Protein AF-A0A3D1IPC4-F1 (afdb_monomer_lite)

Secondary structure (DSSP, 8-state):
--TTSGGGHHHHTSPSSHHHHHHHHHH--S-----------S---SSSS-HHHHHHHTT--GGG-SHHHHHHHHHHHHHHHHTSPPPTTTTHHHHHHHHHHHHTT--HHHHHHHHHHHHHTSHHHHS----SSS--HHHHHHHHHHHHHSSPPPHHHHHHHHTT-TTTTHHHHHHHHHHSGGGHHHHHHHHHHHTTGGGTTSSPPPTT-HHHHHTTHHHHHHHHHHHHHHHHHHTT--GGG--

Structure (mmCIF, N/CA/C/O backbone):
data_AF-A0A3D1IPC4-F1
#
_entry.id   AF-A0A3D1IPC4-F1
#
loop_
_atom_site.group_PDB
_atom_site.id
_atom_site.type_symbol
_atom_site.label_atom_id
_atom_site.label_alt_id
_atom_site.label_comp_id
_atom_site.label_asym_id
_atom_site.label_entity_id
_atom_site.label_seq_id
_atom_site.pdbx_PDB_ins_code
_atom_site.Cartn_x
_atom_site.Cartn_y
_atom_site.Cartn_z
_atom_site.occupancy
_atom_site.B_iso_or_equiv
_atom_site.auth_seq_id
_atom_site.auth_comp_id
_atom_site.auth_asym_id
_atom_site.auth_atom_id
_atom_site.pdbx_PDB_model_num
ATOM 1 N N . GLN A 1 1 ? -9.331 58.148 14.314 1.00 57.94 1 GLN A N 1
ATOM 2 C CA . GLN A 1 1 ? -8.414 58.458 13.197 1.00 57.94 1 GLN A CA 1
ATOM 3 C C . GLN A 1 1 ? -8.879 57.944 11.826 1.00 57.94 1 GLN A C 1
ATOM 5 O O . GLN A 1 1 ? -9.032 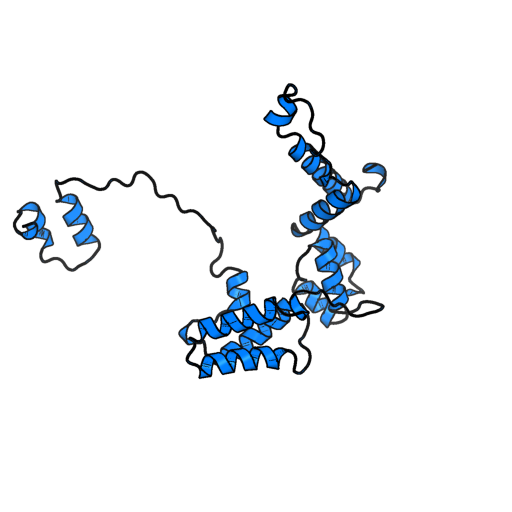58.771 10.940 1.00 57.94 1 GLN A O 1
ATOM 10 N N . ALA A 1 2 ? -9.160 56.649 11.585 1.00 58.38 2 ALA A N 1
ATOM 11 C CA . ALA A 1 2 ? -9.691 56.219 10.268 1.00 58.38 2 ALA A CA 1
ATOM 12 C C . ALA A 1 2 ? -11.190 56.544 10.063 1.00 58.38 2 ALA A C 1
ATOM 14 O O . ALA A 1 2 ? -11.587 56.966 8.983 1.00 58.38 2 ALA A O 1
ATOM 15 N N . ALA A 1 3 ? -12.009 56.420 11.115 1.00 61.31 3 ALA A N 1
ATOM 16 C CA . ALA A 1 3 ? -13.454 56.690 11.086 1.00 61.31 3 ALA A CA 1
ATOM 17 C C . ALA A 1 3 ? -13.830 58.182 10.934 1.00 61.31 3 ALA A C 1
ATOM 19 O O . ALA A 1 3 ? -14.983 58.509 10.680 1.00 61.31 3 ALA A O 1
ATOM 20 N N . GLU A 1 4 ? -12.870 59.096 11.079 1.00 68.00 4 GLU A N 1
ATOM 21 C CA . GLU A 1 4 ? -13.098 60.545 10.961 1.00 68.00 4 GLU A CA 1
ATOM 22 C C . GLU A 1 4 ? -12.947 61.039 9.518 1.00 68.00 4 GLU A C 1
ATOM 24 O O . GLU A 1 4 ? -13.396 62.138 9.187 1.00 68.00 4 GLU A O 1
ATOM 29 N N . LYS A 1 5 ? -12.352 60.229 8.629 1.00 74.50 5 LYS A N 1
ATOM 30 C CA . LYS A 1 5 ? -12.162 60.617 7.232 1.00 74.50 5 LYS A CA 1
ATOM 31 C C . LYS A 1 5 ? -13.466 60.456 6.442 1.00 74.50 5 LYS A C 1
ATOM 33 O O . LYS A 1 5 ? -14.125 59.416 6.547 1.00 74.50 5 LYS A O 1
ATOM 38 N N . PRO A 1 6 ? -13.838 61.452 5.618 1.00 76.44 6 PRO A N 1
ATOM 39 C CA . PRO A 1 6 ? -15.113 61.472 4.904 1.00 76.44 6 PRO A CA 1
ATOM 40 C C . PRO A 1 6 ? -15.304 60.265 3.977 1.00 76.44 6 PRO A C 1
ATOM 42 O O . PRO A 1 6 ? -16.422 59.772 3.857 1.00 76.44 6 PRO A O 1
ATOM 45 N N . GLU A 1 7 ? -14.223 59.731 3.407 1.00 77.62 7 GLU A N 1
ATOM 46 C CA . GLU A 1 7 ? -14.247 58.546 2.542 1.00 77.62 7 GLU A CA 1
ATOM 47 C C . GLU A 1 7 ? -14.719 57.247 3.225 1.00 77.62 7 GLU A C 1
ATOM 49 O O . GLU A 1 7 ? -15.237 56.365 2.543 1.00 77.62 7 GLU A O 1
ATOM 54 N N . PHE A 1 8 ? -14.607 57.122 4.554 1.00 78.31 8 PHE A N 1
ATOM 55 C CA . PHE A 1 8 ? -15.045 55.916 5.271 1.00 78.31 8 PHE A CA 1
ATOM 56 C C . PHE A 1 8 ? -16.433 56.038 5.900 1.00 78.31 8 PHE A C 1
ATOM 58 O O . PHE A 1 8 ? -17.004 55.012 6.273 1.00 78.31 8 PHE A O 1
ATOM 65 N N . LYS A 1 9 ? -17.008 57.250 5.973 1.00 79.31 9 LYS A N 1
ATOM 66 C CA . LYS A 1 9 ? -18.324 57.520 6.589 1.00 79.31 9 LYS A CA 1
ATOM 67 C C . LYS A 1 9 ? -19.456 56.603 6.100 1.00 79.31 9 LYS A C 1
ATOM 69 O O . LYS A 1 9 ? -20.206 56.133 6.956 1.00 79.31 9 LYS A O 1
ATOM 74 N N . PRO A 1 10 ? -19.564 56.264 4.797 1.00 81.50 10 PRO A N 1
ATOM 75 C CA . PRO A 1 10 ? -20.604 55.351 4.313 1.00 81.50 10 PRO A CA 1
ATOM 76 C C . PRO A 1 10 ? -20.511 53.932 4.895 1.00 81.50 10 PRO A C 1
ATOM 78 O O . PRO A 1 10 ? -21.508 53.220 4.957 1.00 81.50 10 PRO A O 1
ATOM 81 N N . PHE A 1 11 ? -19.325 53.514 5.345 1.00 79.62 11 PHE A N 1
ATOM 82 C CA . PHE A 1 11 ? -19.048 52.132 5.746 1.00 79.62 11 PHE A CA 1
ATOM 83 C C . PHE A 1 11 ? -19.018 51.930 7.269 1.00 79.62 11 PHE A C 1
ATOM 85 O O . PHE A 1 11 ? -19.014 50.788 7.737 1.00 79.62 11 PHE A O 1
ATOM 92 N N . ILE A 1 12 ? -19.026 53.006 8.068 1.00 77.31 12 ILE A N 1
ATOM 93 C CA . ILE A 1 12 ? -18.919 52.940 9.540 1.00 77.31 12 ILE A CA 1
ATOM 94 C C . ILE A 1 12 ? -20.074 52.125 10.134 1.00 77.31 12 ILE A C 1
ATOM 96 O O . ILE A 1 12 ? -19.828 51.185 10.890 1.00 77.31 12 ILE A O 1
ATOM 100 N N . ASN A 1 13 ? -21.304 52.386 9.685 1.00 80.06 13 ASN A N 1
ATOM 101 C CA . ASN A 1 13 ? -22.522 51.770 10.224 1.00 80.06 13 ASN A CA 1
ATOM 102 C C . ASN A 1 13 ? -22.941 50.468 9.514 1.00 80.06 13 ASN A C 1
ATOM 104 O O . ASN A 1 13 ? -23.948 49.866 9.879 1.00 80.06 13 ASN A O 1
ATOM 108 N N . MET A 1 14 ? -22.186 50.005 8.509 1.00 82.56 14 MET A N 1
ATOM 109 C CA . MET A 1 14 ? -22.475 48.730 7.842 1.00 82.56 14 MET A CA 1
ATOM 110 C C . MET A 1 14 ? -22.161 47.535 8.755 1.00 82.56 14 MET A C 1
ATOM 112 O O . MET A 1 14 ? -21.213 47.569 9.552 1.00 82.56 14 MET A O 1
ATOM 116 N N . LYS A 1 15 ? -22.922 46.445 8.596 1.00 82.38 15 LYS A N 1
ATOM 117 C CA . LYS A 1 15 ? -22.641 45.174 9.275 1.00 82.38 15 LYS A CA 1
ATOM 118 C C . LYS A 1 15 ? -21.280 44.616 8.825 1.00 82.38 15 LYS A C 1
ATOM 120 O O . LYS A 1 15 ? -20.908 44.794 7.662 1.00 82.38 15 LYS A O 1
ATOM 125 N N . PRO A 1 16 ? -20.517 43.960 9.717 1.00 73.38 16 PRO A N 1
ATOM 126 C CA . PRO A 1 16 ? -19.293 43.263 9.333 1.00 73.38 16 PRO A CA 1
ATOM 127 C C . PRO A 1 16 ? -19.580 42.231 8.234 1.00 73.38 16 PRO A C 1
ATOM 129 O O . PRO A 1 16 ? -20.496 41.424 8.370 1.00 73.38 16 PRO A O 1
ATOM 132 N N . GLY A 1 17 ? -18.818 42.275 7.141 1.00 78.06 17 GLY A N 1
ATOM 133 C CA . GLY A 1 17 ? -19.017 41.408 5.980 1.00 78.06 17 GLY A CA 1
ATOM 134 C C . GLY A 1 17 ? -18.184 41.840 4.773 1.00 78.06 17 GLY A C 1
ATOM 135 O O . GLY A 1 17 ? -17.542 42.895 4.790 1.00 78.06 17 GLY A O 1
ATOM 136 N N . LEU A 1 18 ? -18.206 41.021 3.717 1.00 76.25 18 LEU A N 1
ATOM 137 C CA . LEU A 1 18 ? -17.416 41.222 2.493 1.00 76.25 18 LEU A CA 1
ATOM 138 C C . LEU A 1 18 ? -17.689 42.575 1.822 1.00 76.25 18 LEU A C 1
ATOM 140 O O . LEU A 1 18 ? -16.757 43.232 1.368 1.00 76.25 18 LEU A O 1
ATOM 144 N N . GLU A 1 19 ? -18.942 43.028 1.805 1.00 78.38 19 GLU A N 1
ATOM 145 C CA . GLU A 1 19 ? -19.328 44.305 1.191 1.00 78.38 19 GLU A CA 1
ATOM 146 C C . GLU A 1 19 ? -18.704 45.510 1.903 1.00 78.38 19 GLU A C 1
ATOM 148 O O . GLU A 1 19 ? -18.123 46.383 1.255 1.00 78.38 19 GLU A O 1
ATOM 153 N N . LYS A 1 20 ? -18.743 45.525 3.243 1.00 81.75 20 LYS A N 1
ATOM 154 C CA . LYS A 1 20 ? -18.079 46.555 4.054 1.00 81.75 20 LYS A CA 1
ATOM 155 C C . LYS A 1 20 ? -16.565 46.514 3.846 1.00 81.75 20 LYS A C 1
ATOM 157 O O . LYS A 1 20 ? -15.955 47.562 3.654 1.00 81.75 20 LYS A O 1
ATOM 162 N N . GLY A 1 21 ? -15.967 45.319 3.835 1.00 77.69 21 GLY A N 1
ATOM 163 C CA . GLY A 1 21 ? -14.532 45.137 3.589 1.00 77.69 21 GLY A CA 1
ATOM 164 C C . GLY A 1 21 ? -14.090 45.690 2.231 1.00 77.69 21 GLY A C 1
ATOM 165 O O . GLY A 1 21 ? -13.173 46.508 2.164 1.00 77.69 21 GLY A O 1
ATOM 166 N N . HIS A 1 22 ? -14.787 45.323 1.153 1.00 79.50 22 HIS A N 1
ATOM 167 C CA . HIS A 1 22 ? -14.499 45.825 -0.193 1.00 79.50 22 HIS A CA 1
ATOM 168 C C . HIS A 1 22 ? -14.725 47.335 -0.330 1.00 79.50 22 HIS A C 1
ATOM 170 O O . HIS A 1 22 ? -13.917 48.020 -0.960 1.00 79.50 22 HIS A O 1
ATOM 176 N N . GLY A 1 23 ? -15.797 47.869 0.260 1.00 79.25 23 GLY A N 1
ATOM 177 C CA . GLY A 1 23 ? -16.093 49.302 0.240 1.00 79.25 23 GLY A CA 1
ATOM 178 C C . GLY A 1 23 ? -15.008 50.136 0.924 1.00 79.25 23 GLY A C 1
ATOM 179 O O . GLY A 1 23 ? -14.496 51.096 0.344 1.00 79.25 23 GLY A O 1
ATOM 180 N N . VAL A 1 24 ? -14.573 49.700 2.109 1.00 80.81 24 VAL A N 1
ATOM 181 C CA . VAL A 1 24 ? -13.465 50.323 2.847 1.00 80.81 24 VAL A CA 1
ATOM 182 C C . VAL A 1 24 ? -12.157 50.237 2.051 1.00 80.81 24 VAL A C 1
ATOM 184 O O . VAL A 1 24 ? -11.451 51.236 1.935 1.00 80.81 24 VAL A O 1
ATOM 187 N N . LEU A 1 25 ? -11.845 49.098 1.425 1.00 79.06 25 LEU A N 1
ATOM 188 C CA . LEU A 1 25 ? -10.632 48.957 0.604 1.00 79.06 25 LEU A CA 1
ATOM 189 C C . LEU A 1 25 ? -10.629 49.878 -0.628 1.00 79.06 25 LEU A C 1
ATOM 191 O O . LEU A 1 25 ? -9.577 50.409 -0.989 1.00 79.06 25 LEU A O 1
ATOM 195 N N . LYS A 1 26 ? -11.791 50.119 -1.251 1.00 79.00 26 LYS A N 1
ATOM 196 C CA . LYS A 1 26 ? -11.920 51.083 -2.360 1.00 79.00 26 LYS A CA 1
ATOM 197 C C . LYS A 1 26 ? -11.684 52.522 -1.900 1.00 79.00 26 LYS A C 1
ATOM 199 O O . LYS A 1 26 ? -10.978 53.261 -2.587 1.00 79.00 26 LYS A O 1
ATOM 204 N N . ALA A 1 27 ? -12.240 52.897 -0.748 1.00 82.00 27 ALA A N 1
ATOM 205 C CA . ALA A 1 27 ? -12.095 54.227 -0.154 1.00 82.00 27 ALA A CA 1
ATOM 206 C C . ALA A 1 27 ? -10.678 54.509 0.380 1.00 82.00 27 ALA A C 1
ATOM 208 O O . ALA A 1 27 ? -10.270 55.666 0.479 1.00 82.00 27 ALA A O 1
ATOM 209 N N . TYR A 1 28 ? -9.906 53.467 0.699 1.00 81.69 28 TYR A N 1
ATOM 210 C CA . TYR A 1 28 ? -8.570 53.601 1.266 1.00 81.69 28 TYR A CA 1
ATOM 211 C C . TYR A 1 28 ? -7.534 54.097 0.248 1.00 81.69 28 TYR A C 1
ATOM 213 O O . TYR A 1 28 ? -7.181 53.397 -0.703 1.00 81.69 28 TYR A O 1
ATOM 221 N N . LYS A 1 29 ? -7.018 55.311 0.476 1.00 79.19 29 LYS A N 1
ATOM 222 C CA . LYS A 1 29 ? -6.009 55.986 -0.365 1.00 79.19 29 LYS A CA 1
ATOM 223 C C . LYS A 1 29 ? -4.553 55.802 0.102 1.00 79.19 29 LYS A C 1
ATOM 225 O O . LYS A 1 29 ? -3.660 56.423 -0.460 1.00 79.19 29 LYS A O 1
ATOM 230 N N . GLY A 1 30 ? -4.308 55.002 1.141 1.00 79.69 30 GLY A N 1
ATOM 231 C CA . GLY A 1 30 ? -2.958 54.709 1.636 1.00 79.69 30 GLY A CA 1
ATOM 232 C C . GLY A 1 30 ? -2.271 53.555 0.887 1.00 79.69 30 GLY A C 1
ATOM 233 O O . GLY A 1 30 ? -2.833 53.030 -0.078 1.00 79.69 30 GLY A O 1
ATOM 234 N N . PRO A 1 31 ? -1.078 53.122 1.335 1.00 79.50 31 PRO A N 1
ATOM 235 C CA . PRO A 1 31 ? -0.356 51.999 0.735 1.00 79.50 31 PRO A CA 1
ATOM 236 C C . PRO A 1 31 ? -1.196 50.713 0.755 1.00 79.50 31 PRO A C 1
ATOM 238 O O . PRO A 1 31 ? -1.725 50.319 1.792 1.00 79.50 31 PRO A O 1
ATOM 241 N N . ARG A 1 32 ? -1.330 50.055 -0.401 1.00 79.06 32 ARG A N 1
ATOM 242 C CA . ARG A 1 32 ? -2.135 48.835 -0.570 1.00 79.06 32 ARG A CA 1
ATOM 243 C C . ARG A 1 32 ? -1.227 47.620 -0.718 1.00 79.06 32 ARG A C 1
ATOM 245 O O . ARG A 1 32 ? -0.253 47.671 -1.465 1.00 79.06 32 ARG A O 1
ATOM 252 N N . LEU A 1 33 ? -1.586 46.515 -0.066 1.00 79.31 33 LEU A N 1
ATOM 253 C CA . LEU A 1 33 ? -0.965 45.222 -0.340 1.00 79.31 33 LEU A CA 1
ATOM 254 C C . LEU A 1 33 ? -1.404 44.763 -1.736 1.00 79.31 33 LEU A C 1
ATOM 256 O O . LEU A 1 33 ? -2.595 44.557 -1.976 1.00 79.31 33 LEU A O 1
ATOM 260 N N . ARG A 1 34 ? -0.450 44.615 -2.657 1.00 80.75 34 ARG A N 1
ATOM 261 C CA . ARG A 1 34 ? -0.681 43.990 -3.960 1.00 80.75 34 ARG A CA 1
ATOM 262 C C . ARG A 1 34 ? -0.099 42.587 -3.906 1.00 80.75 34 ARG A C 1
ATOM 264 O O . ARG A 1 34 ? 1.115 42.431 -3.883 1.00 80.75 34 ARG A O 1
ATOM 271 N N . VAL A 1 35 ? -0.965 41.582 -3.851 1.00 83.31 35 VAL A N 1
ATOM 272 C CA . VAL A 1 35 ? -0.530 40.189 -3.962 1.00 83.31 35 VAL A CA 1
ATOM 273 C C . VAL A 1 35 ? -0.254 39.921 -5.438 1.00 83.31 35 VAL A C 1
ATOM 275 O O . VAL A 1 35 ? -1.162 40.025 -6.259 1.00 83.31 35 VAL A O 1
ATOM 278 N N . TRP A 1 36 ? 1.014 39.686 -5.772 1.00 85.00 36 TRP A N 1
ATOM 279 C CA . TRP A 1 36 ? 1.453 39.395 -7.139 1.00 85.00 36 TRP A CA 1
ATOM 280 C C . TRP A 1 36 ? 1.207 37.929 -7.509 1.00 85.00 36 TRP A C 1
ATOM 282 O O . TRP A 1 36 ? 0.717 37.647 -8.596 1.00 85.00 36 TRP A O 1
ATOM 292 N N . GLU A 1 37 ? 1.469 37.014 -6.577 1.00 86.19 37 GLU A N 1
ATOM 293 C CA . GLU A 1 37 ? 1.305 35.576 -6.761 1.00 86.19 37 GLU A CA 1
ATOM 294 C C . GLU A 1 37 ? 0.877 34.917 -5.446 1.00 86.19 37 GLU A C 1
ATOM 296 O O . GLU A 1 37 ? 1.246 35.369 -4.358 1.00 86.19 37 GLU A O 1
ATOM 301 N N . ILE A 1 38 ? 0.089 33.848 -5.558 1.00 86.69 38 ILE A N 1
ATOM 302 C CA . ILE A 1 38 ? -0.190 32.918 -4.465 1.00 86.69 38 ILE A CA 1
ATOM 303 C C . ILE A 1 38 ? 0.203 31.530 -4.962 1.00 86.69 38 ILE A C 1
ATOM 305 O O . ILE A 1 38 ? -0.509 30.935 -5.767 1.00 86.69 38 ILE A O 1
ATOM 309 N N . GLY A 1 39 ? 1.332 31.028 -4.470 1.00 84.69 39 GLY A N 1
ATOM 310 C CA . GLY A 1 39 ? 1.720 29.633 -4.626 1.00 84.69 39 GLY A CA 1
ATOM 311 C C . GLY A 1 39 ? 1.097 28.800 -3.513 1.00 84.69 39 GLY A C 1
ATOM 312 O O . GLY A 1 39 ? 1.181 29.161 -2.338 1.00 84.69 39 GLY A O 1
ATOM 313 N N . VAL A 1 40 ? 0.461 27.691 -3.874 1.00 81.81 40 VAL A N 1
ATOM 314 C CA . VAL A 1 40 ? 0.051 26.667 -2.910 1.00 81.81 40 VAL A CA 1
ATOM 315 C C . VAL A 1 40 ? 0.941 25.465 -3.155 1.00 81.81 40 VAL A C 1
ATOM 317 O O . VAL A 1 40 ? 0.785 24.785 -4.163 1.00 81.81 40 VAL A O 1
ATOM 320 N N . GLU A 1 41 ? 1.879 25.219 -2.247 1.00 76.88 41 GLU A N 1
ATOM 321 C CA . GLU A 1 41 ? 2.681 24.000 -2.274 1.00 76.88 41 GLU A CA 1
ATOM 322 C C . GLU A 1 41 ? 1.929 22.849 -1.605 1.00 76.88 41 GLU A C 1
ATOM 324 O O . GLU A 1 41 ? 1.199 23.025 -0.626 1.00 76.88 41 GLU A O 1
ATOM 329 N N . GLY A 1 42 ? 2.075 21.669 -2.206 1.00 74.88 42 GLY A N 1
ATOM 330 C CA . GLY A 1 42 ? 1.302 20.478 -1.895 1.00 74.88 42 GLY A CA 1
ATOM 331 C C . GLY A 1 42 ? 1.556 19.853 -0.511 1.00 74.88 42 GLY A C 1
ATOM 332 O O . GLY A 1 42 ? 2.270 20.395 0.331 1.00 74.88 42 GLY A O 1
ATOM 333 N N . PRO A 1 43 ? 0.976 18.661 -0.267 1.00 73.62 43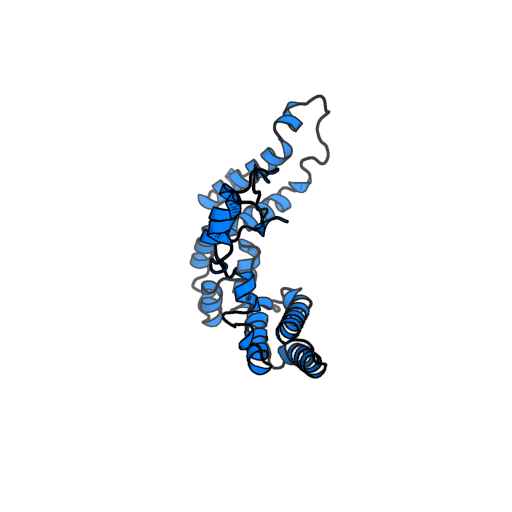 PRO A N 1
ATOM 334 C CA . PRO A 1 43 ? 0.420 17.756 -1.274 1.00 73.62 43 PRO A CA 1
ATOM 335 C C . PRO A 1 43 ? -0.948 18.203 -1.808 1.00 73.62 43 PRO A C 1
ATOM 337 O O . PRO A 1 43 ? -1.884 18.424 -1.042 1.00 73.62 43 PRO A O 1
ATOM 340 N N . HIS A 1 44 ? -1.078 18.274 -3.136 1.00 79.06 44 HIS A N 1
ATOM 341 C CA . HIS A 1 44 ? -2.377 18.398 -3.794 1.00 79.06 44 HIS A CA 1
ATOM 342 C C . HIS A 1 44 ? -3.074 17.041 -3.732 1.00 79.06 44 HIS A C 1
ATOM 344 O O . HIS A 1 44 ? -2.562 16.046 -4.242 1.00 79.06 44 HIS A O 1
ATOM 350 N N . VAL A 1 45 ? -4.217 16.987 -3.058 1.00 79.06 45 VAL A N 1
ATOM 351 C CA . VAL A 1 45 ? -5.016 15.767 -2.953 1.00 79.06 45 VAL A CA 1
ATOM 352 C C . VAL A 1 45 ? -6.219 15.933 -3.868 1.00 79.06 45 VAL A C 1
ATOM 354 O O . VAL A 1 45 ? -6.999 16.858 -3.665 1.00 79.06 45 VAL A O 1
ATOM 357 N N . GLU A 1 46 ? -6.365 15.050 -4.855 1.00 81.06 46 GLU A N 1
ATOM 358 C CA . GLU A 1 46 ? -7.503 15.091 -5.788 1.00 81.06 46 GLU A CA 1
ATOM 359 C C . GLU A 1 46 ? -8.838 14.857 -5.066 1.00 81.06 46 GLU A C 1
ATOM 361 O O . GLU A 1 46 ? -9.823 15.529 -5.349 1.00 81.06 46 GLU A O 1
ATOM 366 N N . ASP A 1 47 ? -8.835 13.973 -4.060 1.00 85.31 47 ASP A N 1
ATOM 367 C CA . ASP A 1 47 ? -10.019 13.593 -3.292 1.00 85.31 47 ASP A CA 1
ATOM 368 C C . ASP A 1 47 ? -9.840 13.805 -1.785 1.00 85.31 47 ASP A C 1
ATOM 370 O O . ASP A 1 47 ? -8.952 13.222 -1.148 1.00 85.31 47 ASP A O 1
ATOM 374 N N . TRP A 1 48 ? -10.769 14.543 -1.171 1.00 84.75 48 TRP A N 1
ATOM 375 C CA . TRP A 1 48 ? -10.889 14.619 0.284 1.00 84.75 48 TRP A CA 1
ATOM 376 C C . TRP A 1 48 ? -12.102 13.821 0.790 1.00 84.75 48 TRP A C 1
ATOM 378 O O . TRP A 1 48 ? -13.208 14.010 0.289 1.00 84.75 48 TRP A O 1
ATOM 388 N N . PRO A 1 49 ? -11.949 12.950 1.806 1.00 90.44 49 PRO A N 1
ATOM 389 C CA . PRO A 1 49 ? -10.705 12.615 2.499 1.00 90.44 49 PRO A CA 1
ATOM 390 C C . PRO A 1 49 ? -9.802 11.676 1.688 1.00 90.44 49 PRO A C 1
ATOM 392 O O . PRO A 1 49 ? -10.301 10.816 0.965 1.00 90.44 49 PRO A O 1
ATOM 395 N N . SER A 1 50 ? -8.483 11.782 1.875 1.00 90.06 50 SER A N 1
ATOM 396 C CA . SER A 1 50 ? -7.507 10.929 1.179 1.00 90.06 50 SER A CA 1
ATOM 397 C C . SER A 1 50 ? -7.638 9.444 1.550 1.00 90.06 50 SER A C 1
ATOM 399 O O . SER A 1 50 ? -8.200 9.084 2.591 1.00 90.06 50 SER A O 1
ATOM 401 N N . ALA A 1 51 ? -7.048 8.550 0.748 1.00 87.44 51 ALA A N 1
ATOM 402 C CA . ALA A 1 51 ? -7.044 7.110 1.030 1.00 87.44 51 ALA A CA 1
ATOM 403 C C . ALA A 1 51 ? -6.464 6.772 2.420 1.00 87.44 51 ALA A C 1
ATOM 405 O O . ALA A 1 51 ? -7.024 5.944 3.141 1.00 87.44 51 ALA A O 1
ATOM 406 N N . GLY A 1 52 ? -5.385 7.451 2.829 1.00 89.06 52 GLY A N 1
ATOM 407 C CA . GLY A 1 52 ? -4.794 7.302 4.163 1.00 89.06 52 GLY A CA 1
ATOM 408 C C . GLY A 1 52 ? -5.716 7.805 5.277 1.00 89.06 52 GLY A C 1
ATOM 409 O O . GLY A 1 52 ? -5.859 7.142 6.305 1.00 89.06 52 GLY A O 1
ATOM 410 N N . HIS A 1 53 ? -6.416 8.922 5.048 1.00 91.50 53 HIS A N 1
ATOM 411 C CA . HIS A 1 53 ? -7.413 9.431 5.990 1.00 91.50 53 HIS A CA 1
ATOM 412 C C . HIS A 1 53 ? -8.557 8.426 6.183 1.00 91.50 53 HIS A C 1
ATOM 414 O O . HIS A 1 53 ? -8.871 8.059 7.315 1.00 91.50 53 HIS A O 1
ATOM 420 N N . ARG A 1 54 ? -9.132 7.911 5.088 1.00 91.88 54 ARG A N 1
ATOM 421 C CA . ARG A 1 54 ? -10.194 6.890 5.138 1.00 91.88 54 ARG A CA 1
ATOM 422 C C . ARG A 1 54 ? -9.708 5.585 5.777 1.00 91.88 54 ARG A C 1
ATOM 424 O O . ARG A 1 54 ? -10.483 4.902 6.443 1.00 91.88 54 ARG A O 1
ATOM 431 N N . ALA A 1 55 ? -8.434 5.223 5.609 1.00 90.00 55 ALA A N 1
ATOM 432 C CA . ALA A 1 55 ? -7.860 4.051 6.265 1.00 90.00 55 ALA A CA 1
ATOM 433 C C . ALA A 1 55 ? -7.804 4.212 7.794 1.00 90.00 55 ALA A C 1
ATOM 435 O O . ALA A 1 55 ? -8.217 3.296 8.508 1.00 90.00 55 ALA A O 1
ATOM 436 N N . LEU A 1 56 ? -7.342 5.368 8.282 1.00 92.44 56 LEU A N 1
ATOM 437 C CA . LEU A 1 56 ? -7.189 5.651 9.713 1.00 92.44 56 LEU A CA 1
ATOM 438 C C . LEU A 1 56 ? -8.520 5.941 10.415 1.00 92.44 56 LEU A C 1
ATOM 440 O O . LEU A 1 56 ? -8.754 5.431 11.508 1.00 92.44 56 LEU A O 1
ATOM 444 N N . TYR A 1 57 ? -9.387 6.750 9.803 1.00 93.44 57 TYR A N 1
ATOM 445 C CA . TYR A 1 57 ? -10.574 7.310 10.460 1.00 93.44 57 TYR A CA 1
ATOM 446 C C . TYR A 1 57 ? -11.895 6.763 9.902 1.00 93.44 57 TYR A C 1
ATOM 448 O O . TYR A 1 57 ? -12.903 6.749 10.608 1.00 93.44 57 TYR A O 1
ATOM 456 N N . GLY A 1 58 ? -11.895 6.204 8.687 1.00 91.25 58 GLY A N 1
ATOM 457 C CA . GLY A 1 58 ? -13.131 5.852 7.984 1.00 91.25 58 GLY A CA 1
ATOM 458 C C . GLY A 1 58 ? -13.994 7.093 7.769 1.00 91.25 58 GLY A C 1
ATOM 459 O O . GLY A 1 58 ? -13.470 8.138 7.398 1.00 91.25 58 GLY A O 1
ATOM 460 N N . ASP A 1 59 ? -15.284 6.969 8.077 1.00 90.69 59 ASP A N 1
ATOM 461 C CA . ASP A 1 59 ? -16.271 8.052 7.963 1.00 90.69 59 ASP A CA 1
ATOM 462 C C . ASP A 1 59 ? -16.575 8.720 9.318 1.00 90.69 59 ASP A C 1
ATOM 464 O O . ASP A 1 59 ? -17.588 9.398 9.482 1.00 90.69 59 ASP A O 1
ATOM 468 N N . LEU A 1 60 ? -15.733 8.487 10.334 1.00 92.06 60 LEU A N 1
ATOM 469 C CA . LEU A 1 60 ? -15.941 9.049 11.666 1.00 92.06 60 LEU A CA 1
ATOM 470 C C . LEU A 1 60 ? -15.609 10.542 11.687 1.00 92.06 60 LEU A C 1
ATOM 472 O O . LEU A 1 60 ? -14.502 10.960 11.352 1.00 92.06 60 LEU A O 1
ATOM 476 N N . THR A 1 61 ? -16.545 11.339 12.192 1.00 89.94 61 THR A N 1
ATOM 477 C CA . THR A 1 61 ? -16.295 12.737 12.561 1.00 89.94 61 THR A CA 1
ATOM 478 C C . THR A 1 61 ? -15.665 12.832 13.953 1.00 89.94 61 THR A C 1
ATOM 480 O O . THR A 1 61 ? -15.788 11.923 14.776 1.00 89.94 61 THR A O 1
ATOM 483 N N . MET A 1 62 ? -15.036 13.970 14.263 1.00 87.56 62 MET A N 1
ATOM 484 C CA . MET A 1 62 ? -14.389 14.201 15.566 1.00 87.56 62 MET A CA 1
ATOM 485 C C . MET A 1 62 ? -15.342 14.021 16.755 1.00 87.56 62 MET A C 1
ATOM 487 O O . MET A 1 62 ? -14.938 13.503 17.792 1.00 87.56 62 MET A O 1
ATOM 491 N N . SER A 1 63 ? -16.612 14.398 16.589 1.00 90.75 63 SER A N 1
ATOM 492 C CA . SER A 1 63 ? -17.652 14.253 17.618 1.00 90.75 63 SER A CA 1
ATOM 493 C C . SER A 1 63 ? -18.036 12.794 17.899 1.00 90.75 63 SER A C 1
ATOM 495 O O . SER A 1 63 ? -18.489 12.464 18.991 1.00 90.75 63 SER A O 1
ATOM 497 N N . GLN A 1 64 ? -17.821 11.902 16.930 1.00 93.31 64 GLN A N 1
ATOM 498 C CA . GLN A 1 64 ? -18.154 10.481 17.028 1.00 93.31 64 GLN A CA 1
ATOM 499 C C . GLN A 1 64 ? -17.009 9.645 17.619 1.00 93.31 64 GLN A C 1
ATOM 501 O O . GLN A 1 64 ? -17.184 8.443 17.836 1.00 93.31 64 GLN A O 1
ATOM 506 N N . LEU A 1 65 ? -15.840 10.241 17.882 1.00 93.38 65 LEU A N 1
ATOM 507 C CA . LEU A 1 65 ? -14.696 9.549 18.471 1.00 93.38 65 LEU A CA 1
ATOM 508 C C . LEU A 1 65 ? -14.907 9.330 19.972 1.00 93.38 65 LEU A C 1
ATOM 510 O O . LEU A 1 65 ? -14.807 10.247 20.783 1.00 93.38 65 LEU A O 1
ATOM 514 N N . ASN A 1 66 ? -15.151 8.078 20.342 1.00 92.19 66 ASN A N 1
ATOM 515 C CA . ASN A 1 66 ? -15.240 7.608 21.718 1.00 92.19 66 ASN A CA 1
ATOM 516 C C . ASN A 1 66 ? -14.599 6.219 21.826 1.00 92.19 66 ASN A C 1
ATOM 518 O O . ASN A 1 66 ? -14.212 5.628 20.819 1.00 92.19 66 ASN A O 1
ATOM 522 N N . ALA A 1 67 ? -14.498 5.677 23.041 1.00 91.06 67 ALA A N 1
ATOM 523 C CA . ALA A 1 67 ? -13.828 4.397 23.271 1.00 91.06 67 ALA A CA 1
ATOM 524 C C . ALA A 1 67 ? -14.353 3.270 22.356 1.00 91.06 67 ALA A C 1
ATOM 526 O O . ALA A 1 67 ? -13.561 2.534 21.776 1.00 91.06 67 ALA A O 1
ATOM 527 N N . LYS A 1 68 ? -15.674 3.173 22.152 1.00 93.12 68 LYS A N 1
ATOM 528 C CA . LYS A 1 68 ? -16.287 2.119 21.329 1.00 93.12 68 LYS A CA 1
ATOM 529 C C . LYS A 1 68 ? -15.987 2.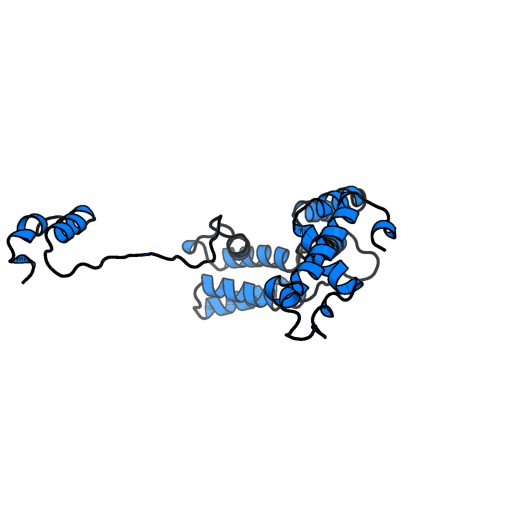289 19.838 1.00 93.12 68 LYS A C 1
ATOM 531 O O . LYS A 1 68 ? -15.623 1.318 19.173 1.00 93.12 68 LYS A O 1
ATOM 536 N N . THR A 1 69 ? -16.139 3.498 19.297 1.00 95.25 69 THR A N 1
ATOM 537 C CA . THR A 1 69 ? -15.875 3.749 17.869 1.00 95.25 69 THR A CA 1
ATOM 538 C C . THR A 1 69 ? -14.391 3.638 17.543 1.00 95.25 69 THR A C 1
ATOM 540 O O . THR A 1 69 ? -14.051 3.094 16.492 1.00 95.25 69 THR A O 1
ATOM 543 N N . ILE A 1 70 ? -13.519 4.058 18.464 1.00 95.31 70 ILE A N 1
ATOM 544 C CA . ILE A 1 70 ? -12.067 3.901 18.343 1.00 95.31 70 ILE A CA 1
ATOM 545 C C . ILE A 1 70 ? -11.690 2.421 18.297 1.00 95.31 70 ILE A C 1
ATOM 547 O O . ILE A 1 70 ? -10.967 2.025 17.390 1.00 95.31 70 ILE A O 1
ATOM 551 N N . THR A 1 71 ? -12.223 1.589 19.195 1.00 93.94 71 THR A N 1
ATOM 552 C CA . THR A 1 71 ? -11.960 0.142 19.194 1.00 93.94 71 THR A CA 1
ATOM 553 C C . THR A 1 71 ? -12.316 -0.506 17.854 1.00 93.94 71 THR A C 1
ATOM 555 O O . THR A 1 71 ? -11.474 -1.177 17.258 1.00 93.94 71 THR A O 1
ATOM 558 N N . ARG A 1 72 ? -13.518 -0.239 17.325 1.00 94.56 72 ARG A N 1
ATOM 559 C CA . ARG A 1 72 ? -13.945 -0.762 16.013 1.00 94.56 72 ARG A CA 1
ATOM 560 C C . ARG A 1 72 ? -13.071 -0.239 14.868 1.00 94.56 72 ARG A C 1
ATOM 562 O O . ARG A 1 72 ? -12.808 -0.943 13.896 1.00 94.56 72 ARG A O 1
ATOM 569 N N . ARG A 1 73 ? -12.627 1.019 14.954 1.00 95.94 73 ARG A N 1
ATOM 570 C CA . ARG A 1 73 ? -11.758 1.625 13.939 1.00 95.94 73 ARG A CA 1
ATOM 571 C C . ARG A 1 73 ? -10.355 1.023 13.962 1.00 95.94 73 ARG A C 1
ATOM 573 O O . ARG A 1 73 ? -9.804 0.787 12.887 1.00 95.94 73 ARG A O 1
ATOM 580 N N . LEU A 1 74 ? -9.808 0.750 15.147 1.00 96.38 74 LEU A N 1
ATOM 581 C CA . LEU A 1 74 ? -8.531 0.055 15.310 1.00 96.38 74 LEU A CA 1
ATOM 582 C C . LEU A 1 74 ? -8.596 -1.358 14.744 1.00 96.38 74 LEU A C 1
ATOM 584 O O . LEU A 1 74 ? -7.659 -1.758 14.071 1.00 96.38 74 LEU A O 1
ATOM 588 N N . GLU A 1 75 ? -9.702 -2.073 14.938 1.00 95.25 75 GLU A N 1
ATOM 589 C CA . GLU A 1 75 ? -9.911 -3.405 14.361 1.00 95.25 75 GLU A CA 1
ATOM 590 C C . GLU A 1 75 ? -9.873 -3.371 12.833 1.00 95.25 75 GLU A C 1
ATOM 592 O O . GLU A 1 75 ? -9.012 -3.991 12.209 1.00 95.25 75 GLU A O 1
ATOM 597 N N . ALA A 1 76 ? -10.709 -2.529 12.227 1.00 94.31 76 ALA A N 1
ATOM 598 C CA . ALA A 1 76 ? -10.749 -2.389 10.776 1.00 94.31 76 ALA A CA 1
ATOM 599 C C . ALA A 1 76 ? -9.453 -1.793 10.184 1.00 94.31 76 ALA A C 1
ATOM 601 O O . ALA A 1 76 ? -9.191 -1.936 8.988 1.00 94.31 76 ALA A O 1
ATOM 602 N N . PHE A 1 77 ? -8.664 -1.051 10.970 1.00 95.94 77 PHE A N 1
ATOM 603 C CA . PHE A 1 77 ? -7.336 -0.587 10.560 1.00 95.94 77 PHE A CA 1
ATOM 604 C C . PHE A 1 77 ? -6.294 -1.705 10.670 1.00 95.94 77 PHE A C 1
ATOM 606 O O . PHE A 1 77 ? -5.518 -1.890 9.736 1.00 95.94 77 PHE A O 1
ATOM 613 N N . ALA A 1 78 ? -6.308 -2.479 11.756 1.00 95.12 78 ALA A N 1
ATOM 614 C CA . ALA A 1 78 ? -5.387 -3.582 11.994 1.00 95.12 78 ALA A CA 1
ATOM 615 C C . ALA A 1 78 ? -5.545 -4.694 10.950 1.00 95.12 78 ALA A C 1
ATOM 617 O O . ALA A 1 78 ? -4.541 -5.156 10.424 1.00 95.12 78 ALA A O 1
ATOM 618 N N . GLU A 1 79 ? -6.769 -5.060 10.555 1.00 91.50 79 GLU A N 1
ATOM 619 C CA . GLU A 1 79 ? -6.987 -6.041 9.475 1.00 91.50 79 GLU A CA 1
ATOM 620 C C . GLU A 1 79 ? -6.350 -5.601 8.150 1.00 91.50 79 GLU A C 1
ATOM 622 O O . GLU A 1 79 ? -5.717 -6.393 7.446 1.00 91.50 79 GLU A O 1
ATOM 627 N N . LYS A 1 80 ? -6.469 -4.309 7.821 1.00 90.62 80 LYS A N 1
ATOM 628 C CA . LYS A 1 80 ? -5.831 -3.725 6.634 1.00 90.62 80 LYS A CA 1
ATOM 629 C C . LYS A 1 80 ? -4.314 -3.670 6.778 1.00 90.62 80 LYS A C 1
ATOM 631 O O . LYS A 1 80 ? -3.610 -3.980 5.821 1.00 90.62 80 LYS A O 1
ATOM 636 N N . ALA A 1 81 ? -3.818 -3.285 7.952 1.00 92.56 81 ALA A N 1
ATOM 637 C CA . ALA A 1 81 ? -2.393 -3.172 8.238 1.00 92.56 81 ALA A CA 1
ATOM 638 C C . ALA A 1 81 ? -1.706 -4.543 8.216 1.00 92.56 81 ALA A C 1
ATOM 640 O O . ALA A 1 81 ? -0.660 -4.693 7.596 1.00 92.56 81 ALA A O 1
ATOM 641 N N . PHE A 1 82 ? -2.307 -5.557 8.834 1.00 91.12 82 PHE A N 1
ATOM 642 C CA . PHE A 1 82 ? -1.770 -6.918 8.892 1.00 91.12 82 PHE A CA 1
ATOM 643 C C . PHE A 1 82 ? -2.074 -7.714 7.625 1.00 91.12 82 PHE A C 1
ATOM 645 O O . PHE A 1 82 ? -1.436 -8.736 7.381 1.00 91.12 82 PHE A O 1
ATOM 652 N N . ARG A 1 83 ? -2.978 -7.210 6.770 1.00 88.81 83 ARG A N 1
ATOM 653 C CA . ARG A 1 83 ? -3.360 -7.797 5.473 1.00 88.81 83 ARG A CA 1
ATOM 654 C C . ARG A 1 83 ? -3.973 -9.188 5.622 1.00 88.81 83 ARG A C 1
ATOM 656 O O . ARG A 1 83 ? -3.867 -10.017 4.720 1.00 88.81 83 ARG A O 1
ATOM 663 N N . ARG A 1 84 ? -4.596 -9.445 6.771 1.00 86.50 84 ARG A N 1
ATOM 664 C CA . ARG A 1 84 ? -5.292 -10.687 7.101 1.00 86.50 84 ARG A CA 1
ATOM 665 C C . ARG A 1 84 ? -6.325 -10.459 8.201 1.00 86.50 84 ARG A C 1
ATOM 667 O O . ARG A 1 84 ? -6.216 -9.469 8.925 1.00 86.50 84 ARG A O 1
ATOM 674 N N . PRO A 1 85 ? -7.283 -11.387 8.361 1.00 86.88 85 PRO A N 1
ATOM 675 C CA . PRO A 1 85 ? -8.104 -11.435 9.561 1.00 86.88 85 PRO A CA 1
ATOM 676 C C . PRO A 1 85 ? -7.233 -11.480 10.823 1.00 86.88 85 PRO A C 1
ATOM 678 O O . PRO A 1 85 ? -6.170 -12.119 10.839 1.00 86.88 85 PRO A O 1
ATOM 681 N N . LEU A 1 86 ? -7.683 -10.792 11.870 1.00 90.06 86 LEU A N 1
ATOM 682 C CA . LEU A 1 86 ? -6.990 -10.762 13.155 1.00 90.06 86 LEU A CA 1
ATOM 683 C C . LEU A 1 86 ? -7.117 -12.105 13.872 1.00 90.06 86 LEU A C 1
ATOM 685 O O . LEU A 1 86 ? -8.160 -12.760 13.827 1.00 90.06 86 LEU A O 1
ATOM 689 N N . HIS A 1 87 ? -6.059 -12.502 14.571 1.00 89.69 87 HIS A N 1
ATOM 690 C CA . HIS A 1 87 ? -6.138 -13.623 15.496 1.00 89.69 87 HIS A CA 1
ATOM 691 C C . HIS A 1 87 ? -6.864 -13.200 16.776 1.00 89.69 87 HIS A C 1
ATOM 693 O O . HIS A 1 87 ? -6.856 -12.033 17.177 1.00 89.69 87 HIS A O 1
ATOM 699 N N . LYS A 1 88 ? -7.490 -14.168 17.451 1.00 92.00 88 LYS A N 1
ATOM 700 C CA . LYS A 1 88 ? -8.170 -13.918 18.724 1.00 92.00 88 LYS A CA 1
ATOM 701 C C . LYS A 1 88 ? -7.177 -13.331 19.736 1.00 92.00 88 LYS A C 1
ATOM 703 O O . LYS A 1 88 ? -6.116 -13.902 19.955 1.00 92.00 88 LYS A O 1
ATOM 708 N N . GLY A 1 89 ? -7.529 -12.194 20.332 1.00 93.19 89 GLY A N 1
ATOM 709 C CA . GLY A 1 89 ? -6.704 -11.495 21.322 1.00 93.19 89 GLY A CA 1
ATOM 710 C C . GLY A 1 89 ? -5.567 -10.637 20.750 1.00 93.19 89 GLY A C 1
ATOM 711 O O . GLY A 1 89 ? -4.970 -9.852 21.481 1.00 93.19 89 GLY A O 1
ATOM 712 N N . GLU A 1 90 ? -5.293 -10.699 19.442 1.00 93.56 90 GLU A N 1
ATOM 713 C CA . GLU A 1 90 ? -4.173 -9.976 18.815 1.00 93.56 90 GLU A CA 1
ATOM 714 C C . GLU A 1 90 ? -4.296 -8.451 18.951 1.00 93.56 90 GLU A C 1
ATOM 716 O O . GLU A 1 90 ? -3.299 -7.740 19.070 1.00 93.56 90 GLU A O 1
ATOM 721 N N . LEU A 1 91 ? -5.529 -7.942 18.979 1.00 95.44 91 LEU A N 1
ATOM 722 C CA . LEU A 1 91 ? -5.803 -6.511 19.074 1.00 95.44 91 LEU A CA 1
ATOM 723 C C . LEU A 1 91 ? -5.805 -5.979 20.520 1.00 95.44 91 LEU A C 1
ATOM 725 O O . LEU A 1 91 ? -5.733 -4.766 20.738 1.00 95.44 91 LEU A O 1
ATOM 729 N N . GLU A 1 92 ? -5.875 -6.865 21.517 1.00 95.94 92 GLU A N 1
ATOM 730 C CA . GLU A 1 92 ? -6.037 -6.496 22.928 1.00 95.94 92 GLU A CA 1
ATOM 731 C C . GLU A 1 92 ? -4.917 -5.592 23.468 1.00 95.94 92 GLU A C 1
ATOM 733 O O . GLU A 1 92 ? -5.235 -4.654 24.204 1.00 95.94 92 GLU A O 1
ATOM 738 N N . PRO A 1 93 ? -3.620 -5.788 23.143 1.00 96.12 93 PRO A N 1
ATOM 739 C CA . PRO A 1 93 ? -2.563 -4.889 23.609 1.00 96.12 93 PRO A CA 1
ATOM 740 C C . PRO A 1 93 ? -2.764 -3.445 23.128 1.00 96.12 93 PRO A C 1
ATOM 742 O O . PRO A 1 93 ? -2.599 -2.503 23.904 1.00 96.12 93 PRO A O 1
ATOM 745 N N . PHE A 1 94 ? -3.190 -3.263 21.875 1.00 96.50 94 PHE A N 1
ATOM 746 C CA . PHE A 1 94 ? -3.433 -1.941 21.290 1.00 96.50 94 PHE A CA 1
ATOM 747 C C . PHE A 1 94 ? -4.678 -1.286 21.890 1.00 96.50 94 PHE A C 1
ATOM 749 O O . PHE A 1 94 ? -4.662 -0.100 22.220 1.00 96.50 94 PHE A O 1
ATOM 756 N N . GLN A 1 95 ? -5.745 -2.061 22.099 1.00 95.75 95 GLN A N 1
ATOM 757 C CA . GLN A 1 95 ? -6.952 -1.577 22.772 1.00 95.75 95 GLN A CA 1
ATOM 758 C C . GLN A 1 95 ? -6.663 -1.165 24.218 1.00 95.75 95 GLN A C 1
ATOM 760 O O . GLN A 1 95 ? -7.125 -0.110 24.650 1.00 95.75 95 GLN A O 1
ATOM 765 N N . ARG A 1 96 ? -5.860 -1.948 24.954 1.00 96.69 96 ARG A N 1
ATOM 766 C CA . ARG A 1 96 ? -5.430 -1.611 26.321 1.00 96.69 96 ARG A CA 1
ATOM 767 C C . ARG A 1 96 ? -4.608 -0.327 26.359 1.00 96.69 96 ARG A C 1
ATOM 769 O O . ARG A 1 96 ? -4.886 0.524 27.201 1.00 96.69 96 ARG A O 1
ATOM 776 N N . LEU A 1 97 ? -3.661 -0.157 25.433 1.00 96.62 97 LEU A N 1
ATOM 777 C CA . LEU A 1 97 ? -2.880 1.077 25.300 1.00 96.62 97 LEU A CA 1
ATOM 778 C C . LEU A 1 97 ? -3.797 2.291 25.113 1.00 96.62 97 LEU A C 1
ATOM 780 O O . LEU A 1 97 ? -3.695 3.275 25.845 1.00 96.62 97 LEU A O 1
ATOM 784 N N . VAL A 1 98 ? -4.719 2.211 24.154 1.00 97.12 98 VAL A N 1
ATOM 785 C CA . VAL A 1 98 ? -5.634 3.314 23.845 1.00 97.12 98 VAL A CA 1
ATOM 786 C C . VAL A 1 98 ? -6.596 3.592 24.997 1.00 97.12 98 VAL A C 1
ATOM 788 O O . VAL A 1 98 ? -6.780 4.752 25.364 1.00 97.12 98 VAL A O 1
ATOM 791 N N . ALA A 1 99 ? -7.165 2.557 25.617 1.00 96.12 99 ALA A N 1
ATOM 792 C CA . ALA A 1 99 ? -8.039 2.708 26.776 1.00 96.12 99 ALA A CA 1
ATOM 793 C C . ALA A 1 99 ? -7.309 3.347 27.970 1.00 96.12 99 ALA A C 1
ATOM 795 O O . ALA A 1 99 ? -7.883 4.203 28.641 1.00 96.12 99 ALA A O 1
ATOM 796 N N . GLY A 1 100 ? -6.045 2.980 28.210 1.00 96.81 100 GLY A N 1
ATOM 797 C CA . GLY A 1 100 ? -5.194 3.619 29.217 1.00 96.81 100 GLY A CA 1
ATOM 798 C C . GLY A 1 100 ? -4.997 5.109 28.937 1.00 96.81 100 GLY A C 1
ATOM 799 O O . GLY A 1 100 ? -5.273 5.937 29.800 1.00 96.81 100 GLY A O 1
ATOM 800 N N . LYS A 1 101 ? -4.649 5.469 27.695 1.00 96.94 101 LYS A N 1
ATOM 801 C CA . LYS A 1 101 ? -4.469 6.875 27.296 1.00 96.94 101 LYS A CA 1
ATOM 802 C C . LYS A 1 101 ? -5.750 7.698 27.430 1.00 96.94 101 LYS A C 1
ATOM 804 O O . LYS A 1 101 ? -5.695 8.843 27.868 1.00 96.94 101 LYS A O 1
ATOM 809 N N . LEU A 1 102 ? -6.909 7.122 27.112 1.00 95.94 102 LEU A N 1
ATOM 810 C CA . LEU A 1 102 ? -8.197 7.787 27.330 1.00 95.94 102 LEU A CA 1
ATOM 811 C C . LEU A 1 102 ? -8.470 8.039 28.822 1.00 95.94 102 LEU A C 1
ATOM 813 O O . LEU A 1 102 ? -8.941 9.119 29.169 1.00 95.94 102 LEU A O 1
ATOM 817 N N . LYS A 1 103 ? -8.143 7.084 29.706 1.00 96.12 103 LYS A N 1
ATOM 818 C CA . LYS A 1 103 ? -8.278 7.252 31.167 1.00 96.12 103 LYS A CA 1
ATOM 819 C C . LYS A 1 103 ? -7.336 8.319 31.729 1.00 96.12 103 LYS A C 1
ATOM 821 O O . LYS A 1 103 ? -7.714 9.025 32.653 1.00 96.12 103 LYS A O 1
ATOM 826 N N . GLU A 1 104 ? -6.150 8.468 31.143 1.00 96.50 104 GLU A N 1
ATOM 827 C CA . GLU A 1 104 ? -5.187 9.536 31.458 1.00 96.50 104 GLU A CA 1
ATOM 828 C C . GLU A 1 104 ? -5.626 10.928 30.945 1.00 96.50 104 GLU A C 1
ATOM 830 O O . GLU A 1 104 ? -4.908 11.907 31.129 1.00 96.50 104 GLU A O 1
ATOM 835 N N . GLY A 1 105 ? -6.785 11.044 30.284 1.00 95.19 105 GLY A N 1
ATOM 836 C CA . GLY A 1 105 ? -7.308 12.315 29.774 1.00 95.19 105 GLY A CA 1
ATOM 837 C C . GLY A 1 105 ? -6.791 12.711 28.386 1.00 95.19 105 GLY A C 1
ATOM 838 O O . GLY A 1 105 ? -7.017 13.839 27.940 1.00 95.19 105 GLY A O 1
ATOM 839 N N . VAL A 1 106 ? -6.120 11.808 27.658 1.00 96.25 106 VAL A N 1
ATOM 840 C CA . VAL A 1 106 ? -5.692 12.073 26.275 1.00 96.25 106 VAL A CA 1
ATOM 841 C C . VAL A 1 106 ? -6.915 12.218 25.366 1.00 96.25 106 VAL A C 1
ATOM 843 O O . VAL A 1 106 ? -7.832 11.397 25.386 1.00 96.25 106 VAL A O 1
ATOM 846 N N . LYS A 1 107 ? -6.907 13.247 24.506 1.00 96.25 107 LYS A N 1
ATOM 847 C CA . LYS A 1 107 ? -7.994 13.505 23.546 1.00 96.25 107 LYS A CA 1
ATOM 848 C C . LYS A 1 107 ? -8.268 12.271 22.659 1.00 96.25 107 LYS A C 1
ATOM 850 O O . LYS A 1 107 ? -7.304 11.694 22.143 1.00 96.25 107 LYS A O 1
ATOM 855 N N . PRO A 1 108 ? -9.540 11.922 22.370 1.00 95.81 108 PRO A N 1
ATOM 856 C CA . PRO A 1 108 ? -9.901 10.719 21.608 1.00 95.81 108 PRO A CA 1
ATOM 857 C C . PRO A 1 108 ? -9.176 10.549 20.269 1.00 95.81 108 PRO A C 1
ATOM 859 O O . PRO A 1 108 ? -8.666 9.470 19.974 1.00 95.81 108 PRO A O 1
ATOM 862 N N . LEU A 1 109 ? -9.051 11.627 19.487 1.00 95.44 109 LEU A N 1
ATOM 863 C CA . LEU A 1 109 ? -8.308 11.609 18.223 1.00 95.44 109 LEU A CA 1
ATOM 864 C C . LEU A 1 109 ? -6.848 11.187 18.419 1.00 95.44 109 LEU A C 1
ATOM 866 O O . LEU A 1 109 ? -6.335 10.348 17.681 1.00 95.44 109 LEU A O 1
ATOM 870 N N . ARG A 1 110 ? -6.179 11.755 19.427 1.00 96.31 110 ARG A N 1
ATOM 871 C CA . ARG A 1 110 ? -4.774 11.452 19.700 1.00 96.31 110 ARG A CA 1
ATOM 872 C C . ARG A 1 110 ? -4.611 10.020 20.200 1.00 96.31 110 ARG A C 1
ATOM 874 O O . ARG A 1 110 ? -3.667 9.351 19.796 1.00 96.31 110 ARG A O 1
ATOM 881 N N . ALA A 1 111 ? -5.544 9.536 21.018 1.00 96.75 111 ALA A N 1
ATOM 882 C CA . ALA A 1 111 ? -5.549 8.152 21.481 1.00 96.75 111 ALA A CA 1
ATOM 883 C C . ALA A 1 111 ? -5.702 7.158 20.311 1.00 96.75 111 ALA A C 1
ATOM 885 O O . ALA A 1 111 ? -4.941 6.196 20.230 1.00 96.75 111 ALA A O 1
ATOM 886 N N . LEU A 1 112 ? -6.602 7.427 19.355 1.00 96.44 112 LEU A N 1
ATOM 887 C CA . LEU A 1 112 ? -6.728 6.631 18.127 1.00 96.44 112 LEU A CA 1
ATOM 888 C C . LEU A 1 112 ? -5.427 6.632 17.309 1.00 96.44 112 LEU A C 1
ATOM 890 O O . LEU A 1 112 ? -4.960 5.568 16.911 1.00 96.44 112 LEU A O 1
ATOM 894 N N . GLN A 1 113 ? -4.820 7.803 17.093 1.00 96.44 113 GLN A N 1
ATOM 895 C CA . GLN A 1 113 ? -3.552 7.920 16.360 1.00 96.44 113 GLN A CA 1
ATOM 896 C C . GLN A 1 113 ? -2.424 7.119 17.015 1.00 96.44 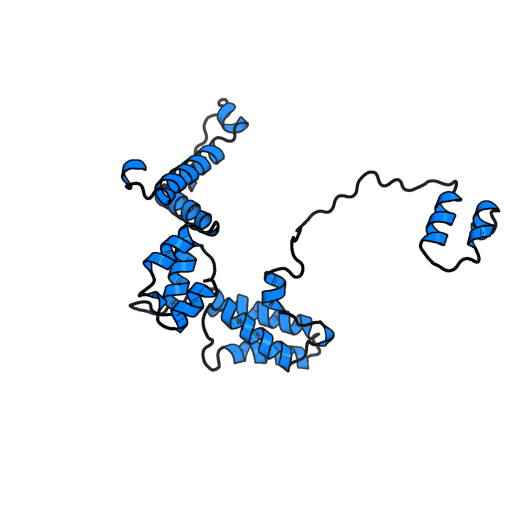113 GLN A C 1
ATOM 898 O O . GLN A 1 113 ? -1.670 6.460 16.306 1.00 96.44 113 GLN A O 1
ATOM 903 N N . LEU A 1 114 ? -2.328 7.137 18.349 1.00 97.25 114 LEU A N 1
ATOM 904 C CA . LEU A 1 114 ? -1.357 6.327 19.092 1.00 97.25 114 LEU A CA 1
ATOM 905 C C . LEU A 1 114 ? -1.609 4.827 18.903 1.00 97.25 114 LEU A C 1
ATOM 907 O O . LEU A 1 114 ? -0.659 4.071 18.721 1.00 97.25 114 LEU A O 1
ATOM 911 N N . GLY A 1 115 ? -2.874 4.396 18.889 1.00 97.38 115 GLY A N 1
ATOM 912 C CA . GLY A 1 115 ? -3.229 3.011 18.576 1.00 97.38 115 GLY A CA 1
ATOM 913 C C . GLY A 1 115 ? -2.815 2.606 17.159 1.00 97.38 115 GLY A C 1
ATOM 914 O O . GLY A 1 115 ? -2.175 1.572 16.980 1.00 97.38 115 GLY A O 1
ATOM 915 N N . CYS A 1 116 ? -3.106 3.443 16.159 1.00 97.31 116 CYS A N 1
ATOM 916 C CA . CYS A 1 116 ? -2.672 3.208 14.780 1.00 97.31 116 CYS A CA 1
ATOM 917 C C . CYS A 1 116 ? -1.141 3.193 14.657 1.00 97.31 116 CYS A C 1
ATOM 919 O O . CYS A 1 116 ? -0.596 2.325 13.982 1.00 97.31 116 CYS A O 1
ATOM 921 N N . GLN A 1 117 ? -0.438 4.106 15.333 1.00 97.50 117 GLN A N 1
ATOM 922 C CA . GLN A 1 117 ? 1.025 4.132 15.367 1.00 97.50 117 GLN A CA 1
ATOM 923 C C . GLN A 1 117 ? 1.585 2.841 15.972 1.00 97.50 117 GLN A C 1
ATOM 925 O O . GLN A 1 117 ? 2.481 2.236 15.394 1.00 97.50 117 GLN A O 1
ATOM 930 N N . ALA A 1 118 ? 1.025 2.378 17.091 1.00 97.69 118 ALA A N 1
ATOM 931 C CA . ALA A 1 118 ? 1.445 1.131 17.716 1.00 97.69 118 ALA A CA 1
ATOM 932 C C . ALA A 1 118 ? 1.239 -0.077 16.784 1.00 97.69 118 ALA A C 1
ATOM 934 O O . ALA A 1 118 ? 2.123 -0.926 16.690 1.00 97.69 118 ALA A O 1
ATOM 935 N N . ILE A 1 119 ? 0.124 -0.127 16.043 1.00 97.50 119 ILE A N 1
ATOM 936 C CA . ILE A 1 119 ? -0.126 -1.154 15.017 1.00 97.50 119 ILE A CA 1
ATOM 937 C C . ILE A 1 119 ? 0.950 -1.103 13.921 1.00 97.50 119 ILE A C 1
ATOM 939 O O . ILE A 1 119 ? 1.501 -2.145 13.566 1.00 97.50 119 ILE A O 1
ATOM 943 N N . LEU A 1 120 ? 1.289 0.088 13.419 1.00 96.25 120 LEU A N 1
ATOM 944 C CA . LEU A 1 120 ? 2.317 0.275 12.384 1.00 96.25 120 LEU A CA 1
ATOM 945 C C . LEU A 1 120 ? 3.740 -0.043 12.874 1.00 96.25 120 LEU A C 1
ATOM 947 O O . LEU A 1 120 ? 4.600 -0.375 12.069 1.00 96.25 120 LEU A O 1
ATOM 951 N N . CYS A 1 121 ? 3.996 0.013 14.178 1.00 96.69 121 CYS A N 1
ATOM 952 C CA . CYS A 1 121 ? 5.273 -0.406 14.761 1.00 96.69 121 CYS A CA 1
ATOM 953 C C . CYS A 1 121 ? 5.294 -1.889 15.170 1.00 96.69 121 CYS A C 1
ATOM 955 O O . CYS A 1 121 ? 6.296 -2.362 15.704 1.00 96.69 121 CYS A O 1
ATOM 957 N N . SER A 1 122 ? 4.198 -2.628 14.975 1.00 95.44 122 SER A N 1
ATOM 958 C CA . SER A 1 122 ? 4.093 -4.013 15.436 1.00 95.44 122 SER A CA 1
ATOM 959 C C . SER A 1 122 ? 4.675 -5.019 14.431 1.00 95.44 122 SER A C 1
ATOM 961 O O . SER A 1 122 ? 4.646 -4.769 13.220 1.00 95.44 122 SER A O 1
ATOM 963 N N . PRO A 1 123 ? 5.126 -6.205 14.890 1.00 92.12 123 PRO A N 1
ATOM 964 C CA . PRO A 1 123 ? 5.629 -7.251 14.000 1.00 92.12 123 PRO A CA 1
ATOM 965 C C . PRO A 1 123 ? 4.633 -7.672 12.913 1.00 92.12 123 PRO A C 1
ATOM 967 O O . PRO A 1 123 ? 5.043 -7.928 11.786 1.00 92.12 123 PRO A O 1
ATOM 970 N N . GLY A 1 124 ? 3.327 -7.688 13.217 1.00 90.00 124 GLY A N 1
ATOM 971 C CA . GLY A 1 124 ? 2.282 -8.029 12.243 1.00 90.00 124 GLY A CA 1
ATOM 972 C C . GLY A 1 124 ? 2.191 -7.048 11.067 1.00 90.00 124 GLY A C 1
ATOM 973 O O . GLY A 1 124 ? 1.743 -7.416 9.978 1.00 90.00 124 GLY A O 1
ATOM 974 N N . PHE A 1 125 ? 2.641 -5.802 11.259 1.00 93.31 125 PHE A N 1
ATOM 975 C CA . PHE A 1 125 ? 2.764 -4.828 10.179 1.00 93.31 125 PHE A CA 1
ATOM 976 C C . PHE A 1 125 ? 4.149 -4.846 9.519 1.00 93.31 125 PHE A C 1
ATOM 978 O O . PHE A 1 125 ? 4.230 -4.822 8.289 1.00 93.31 125 PHE A O 1
ATOM 985 N N . LEU A 1 126 ? 5.222 -4.865 10.312 1.00 92.81 126 LEU A N 1
ATOM 986 C CA . LEU A 1 126 ? 6.591 -4.735 9.803 1.00 92.81 126 LEU A CA 1
ATOM 987 C C . LEU A 1 126 ? 7.038 -5.956 8.996 1.00 92.81 126 LEU A C 1
ATOM 989 O O . LEU A 1 126 ? 7.745 -5.810 8.001 1.00 92.81 126 LEU A O 1
ATOM 993 N N . TYR A 1 127 ? 6.595 -7.147 9.393 1.00 89.44 127 TYR A N 1
ATOM 994 C CA . TYR A 1 127 ? 6.952 -8.389 8.725 1.00 89.44 127 TYR A CA 1
ATOM 995 C C . TYR A 1 127 ? 5.777 -8.941 7.930 1.00 89.44 127 TYR A C 1
ATOM 997 O O . TYR A 1 127 ? 4.637 -9.001 8.394 1.00 89.44 127 TYR A O 1
ATOM 1005 N N . LEU A 1 128 ? 6.074 -9.413 6.722 1.00 85.38 128 LEU A N 1
ATOM 1006 C CA . LEU A 1 128 ? 5.125 -10.172 5.924 1.00 85.38 128 LEU A CA 1
ATOM 1007 C C . LEU A 1 128 ? 5.181 -11.646 6.350 1.00 85.38 128 LEU A C 1
ATOM 1009 O O . LEU A 1 128 ? 5.831 -12.463 5.703 1.00 85.38 128 LEU A O 1
ATOM 1013 N N . ASN A 1 129 ? 4.521 -11.984 7.460 1.00 82.00 129 ASN A N 1
ATOM 1014 C CA . ASN A 1 129 ? 4.400 -13.374 7.897 1.00 82.00 129 ASN A CA 1
ATOM 1015 C C . ASN A 1 129 ? 3.266 -14.074 7.129 1.00 82.00 129 ASN A C 1
ATOM 1017 O O . ASN A 1 129 ? 2.087 -13.784 7.340 1.00 82.00 129 ASN A O 1
ATOM 1021 N N . LEU A 1 130 ? 3.637 -14.980 6.224 1.00 83.94 130 LEU A N 1
ATOM 1022 C CA . LEU A 1 130 ? 2.714 -15.712 5.352 1.00 83.94 130 LEU A CA 1
ATOM 1023 C C . LEU A 1 130 ? 2.471 -17.160 5.810 1.00 83.94 130 LEU A C 1
ATOM 1025 O O . LEU A 1 130 ? 1.682 -17.863 5.180 1.00 83.94 130 LEU A O 1
ATOM 1029 N N . GLY A 1 131 ? 3.111 -17.587 6.902 1.00 82.06 131 GLY A N 1
ATOM 1030 C CA . GLY A 1 131 ? 3.171 -18.986 7.318 1.00 82.06 131 GLY A CA 1
ATOM 1031 C C . GLY A 1 131 ? 4.199 -19.805 6.532 1.00 82.06 131 GLY A C 1
ATOM 1032 O O . GLY A 1 131 ? 4.897 -19.293 5.655 1.00 82.06 131 GLY A O 1
ATOM 1033 N N . GLU A 1 132 ? 4.285 -21.087 6.873 1.00 81.69 132 GLU A N 1
ATOM 1034 C CA . GLU A 1 132 ? 5.215 -22.048 6.277 1.00 81.69 132 GLU A CA 1
ATOM 1035 C C . GLU A 1 132 ? 4.502 -22.998 5.306 1.00 81.69 132 GLU A C 1
ATOM 1037 O O . GLU A 1 132 ? 3.293 -23.229 5.394 1.00 81.69 132 GLU A O 1
ATOM 1042 N N . GLY A 1 133 ? 5.270 -23.574 4.381 1.00 87.44 133 GLY A N 1
ATOM 1043 C CA . GLY A 1 133 ? 4.776 -24.548 3.413 1.00 87.44 133 GLY A CA 1
ATOM 1044 C C . GLY A 1 133 ? 3.976 -23.932 2.262 1.00 87.44 133 GLY A C 1
ATOM 1045 O O . GLY A 1 133 ? 4.250 -22.831 1.781 1.00 87.44 133 GLY A O 1
ATOM 1046 N N . GLU A 1 134 ? 3.004 -24.691 1.757 1.00 87.75 134 GLU A N 1
ATOM 1047 C CA . GLU A 1 134 ? 2.227 -24.285 0.593 1.00 87.75 134 GLU A CA 1
ATOM 1048 C C . GLU A 1 134 ? 1.243 -23.152 0.937 1.00 87.75 134 GLU A C 1
ATOM 1050 O O . GLU A 1 134 ? 0.228 -23.355 1.607 1.00 87.75 134 GLU A O 1
ATOM 1055 N N . LEU A 1 135 ? 1.493 -21.955 0.397 1.00 90.50 135 LEU A N 1
ATOM 1056 C CA . LEU A 1 135 ? 0.648 -20.787 0.647 1.00 90.50 135 LEU A CA 1
ATOM 1057 C C . LEU A 1 135 ? -0.764 -20.954 0.064 1.00 90.50 135 LEU A C 1
ATOM 1059 O O . LEU A 1 135 ? -0.956 -21.305 -1.110 1.00 90.50 135 LEU A O 1
ATOM 1063 N N . ARG A 1 136 ? -1.779 -20.632 0.873 1.00 87.00 136 ARG A N 1
ATOM 1064 C CA . ARG A 1 136 ? -3.203 -20.678 0.500 1.00 87.00 136 ARG A CA 1
ATOM 1065 C C . ARG A 1 136 ? -3.947 -19.439 0.993 1.00 87.00 136 ARG A C 1
ATOM 1067 O O . ARG A 1 136 ? -3.450 -18.683 1.825 1.00 87.00 136 ARG A O 1
ATOM 1074 N N . GLY A 1 137 ? -5.142 -19.222 0.442 1.00 90.81 137 GLY A N 1
ATOM 1075 C CA . GLY A 1 137 ? -6.039 -18.141 0.849 1.00 90.81 137 GLY A CA 1
ATOM 1076 C C . GLY A 1 137 ? -5.351 -16.775 0.870 1.00 90.81 137 GLY A C 1
ATOM 1077 O O . GLY A 1 137 ? -4.755 -16.348 -0.120 1.00 90.81 137 GLY A O 1
ATOM 1078 N N . VAL A 1 138 ? -5.451 -16.087 2.009 1.00 90.88 138 VAL A N 1
ATOM 1079 C CA . VAL A 1 138 ? -4.967 -14.709 2.183 1.00 90.88 138 VAL A CA 1
ATOM 1080 C C . VAL A 1 138 ? -3.442 -14.611 2.090 1.00 90.88 138 VAL A C 1
ATOM 1082 O O . VAL A 1 138 ? -2.933 -13.643 1.533 1.00 90.88 138 VAL A O 1
ATOM 1085 N N . ALA A 1 139 ? -2.705 -15.627 2.547 1.00 91.56 139 ALA A N 1
ATOM 1086 C CA . ALA A 1 139 ? -1.248 -15.638 2.443 1.00 91.56 139 ALA A CA 1
ATOM 1087 C C . ALA A 1 139 ? -0.781 -15.646 0.977 1.00 91.56 139 ALA A C 1
ATOM 1089 O O . ALA A 1 139 ? 0.124 -14.900 0.602 1.00 91.56 139 ALA A O 1
ATOM 1090 N N . LEU A 1 140 ? -1.458 -16.420 0.119 1.00 93.62 140 LEU A N 1
ATOM 1091 C CA . LEU A 1 140 ? -1.189 -16.429 -1.321 1.00 93.62 140 LEU A CA 1
ATOM 1092 C C . LEU A 1 140 ? -1.529 -15.078 -1.973 1.00 93.62 140 LEU A C 1
ATOM 1094 O O . LEU A 1 140 ? -0.735 -14.572 -2.764 1.00 93.62 140 LEU A O 1
ATOM 1098 N N . ALA A 1 141 ? -2.670 -14.474 -1.621 1.00 94.75 141 ALA A N 1
ATOM 1099 C CA . ALA A 1 141 ? -3.045 -13.143 -2.112 1.00 94.75 141 ALA A CA 1
ATOM 1100 C C . ALA A 1 141 ? -1.997 -12.084 -1.749 1.00 94.75 141 ALA A C 1
ATOM 1102 O O . ALA A 1 141 ? -1.558 -11.318 -2.607 1.00 94.75 141 ALA A O 1
ATOM 1103 N N . SER A 1 142 ? -1.558 -12.073 -0.490 1.00 93.44 142 SER A N 1
ATOM 1104 C CA . SER A 1 142 ? -0.520 -11.162 -0.015 1.00 93.44 142 SER A CA 1
ATOM 1105 C C . SER A 1 142 ? 0.804 -11.393 -0.742 1.00 93.44 142 SER A C 1
ATOM 1107 O O . SER A 1 142 ? 1.387 -10.433 -1.244 1.00 93.44 142 SER A O 1
ATOM 1109 N N . ARG A 1 143 ? 1.251 -12.648 -0.898 1.00 93.50 143 ARG A N 1
ATOM 1110 C CA . ARG A 1 143 ? 2.482 -12.959 -1.647 1.00 93.50 143 ARG A CA 1
ATOM 1111 C C . ARG A 1 143 ? 2.431 -12.437 -3.079 1.00 93.50 143 ARG A C 1
ATOM 1113 O O . ARG A 1 143 ? 3.415 -11.858 -3.537 1.00 93.50 143 ARG A O 1
ATOM 1120 N N . LEU A 1 144 ? 1.302 -12.635 -3.760 1.00 95.06 144 LEU A N 1
ATOM 1121 C CA . LEU A 1 144 ? 1.111 -12.215 -5.145 1.00 95.06 144 LEU A CA 1
ATOM 1122 C C . LEU A 1 144 ? 1.101 -10.688 -5.279 1.00 95.06 144 LEU A C 1
ATOM 1124 O O . LEU A 1 144 ? 1.778 -10.142 -6.146 1.00 95.06 144 LEU A O 1
ATOM 1128 N N . SER A 1 145 ? 0.384 -9.994 -4.393 1.00 95.88 145 SER A N 1
ATOM 1129 C CA . SER A 1 145 ? 0.302 -8.531 -4.412 1.00 95.88 145 SER A CA 1
ATOM 1130 C C . SER A 1 145 ? 1.638 -7.859 -4.118 1.00 95.88 145 SER A C 1
ATOM 1132 O O . SER A 1 145 ? 2.013 -6.908 -4.798 1.00 95.88 145 SER A O 1
ATOM 1134 N N . TYR A 1 146 ? 2.410 -8.369 -3.160 1.00 93.62 146 TYR A N 1
ATOM 1135 C CA . TYR A 1 146 ? 3.739 -7.815 -2.893 1.00 93.62 146 TYR A CA 1
ATOM 1136 C C . TYR A 1 146 ? 4.746 -8.135 -3.996 1.00 93.62 146 TYR A C 1
ATOM 1138 O O . TYR A 1 146 ? 5.636 -7.326 -4.246 1.00 93.62 146 TYR A O 1
ATOM 1146 N N . PHE A 1 147 ? 4.584 -9.272 -4.673 1.00 94.81 147 PHE A N 1
ATOM 1147 C CA . PHE A 1 147 ? 5.420 -9.627 -5.811 1.00 94.81 147 PHE A CA 1
ATOM 1148 C C . PHE A 1 147 ? 5.158 -8.730 -7.027 1.00 94.81 147 PHE A C 1
ATOM 1150 O O . PHE A 1 147 ? 6.102 -8.168 -7.568 1.00 94.81 147 PHE A O 1
ATOM 1157 N N . LEU A 1 148 ? 3.893 -8.560 -7.426 1.00 96.81 148 LEU A N 1
ATOM 1158 C CA . LEU A 1 148 ? 3.540 -7.848 -8.661 1.00 96.81 148 LEU A CA 1
ATOM 1159 C C . LEU A 1 148 ? 3.319 -6.342 -8.475 1.00 96.81 148 LEU A C 1
ATOM 1161 O O . LEU A 1 148 ? 3.545 -5.572 -9.398 1.00 96.81 148 LEU A O 1
ATOM 1165 N N . TRP A 1 149 ? 2.860 -5.903 -7.304 1.00 97.00 149 TRP A N 1
ATOM 1166 C CA . TRP A 1 149 ? 2.478 -4.507 -7.061 1.00 97.00 149 TRP A CA 1
ATOM 1167 C C . TRP A 1 149 ? 3.241 -3.843 -5.918 1.00 97.00 149 TRP A C 1
ATOM 1169 O O . TRP A 1 149 ? 2.999 -2.666 -5.645 1.00 97.00 149 TRP A O 1
ATOM 1179 N N . SER A 1 150 ? 4.081 -4.583 -5.186 1.00 94.06 150 SER A N 1
ATOM 1180 C CA . SER A 1 150 ? 4.788 -4.089 -3.991 1.00 94.06 150 SER A CA 1
ATOM 1181 C C . SER A 1 150 ? 3.871 -3.320 -3.025 1.00 94.06 150 SER A C 1
ATOM 1183 O O . SER A 1 150 ? 4.252 -2.312 -2.431 1.00 94.06 150 SER A O 1
ATOM 1185 N N . SER A 1 151 ? 2.617 -3.762 -2.914 1.00 92.69 151 SER A N 1
ATOM 1186 C CA . SER A 1 151 ? 1.572 -3.112 -2.123 1.00 92.69 151 SER A CA 1
ATOM 1187 C C . SER A 1 151 ? 0.539 -4.137 -1.632 1.00 92.69 151 SER A C 1
ATOM 1189 O O . SER A 1 151 ? 0.527 -5.271 -2.124 1.00 92.69 151 SER A O 1
ATOM 1191 N N . PRO A 1 152 ? -0.306 -3.788 -0.639 1.00 91.38 152 PRO A N 1
ATOM 1192 C CA . PRO A 1 152 ? -1.329 -4.690 -0.109 1.00 91.38 152 PRO A CA 1
ATOM 1193 C C . PRO A 1 152 ? -2.303 -5.217 -1.177 1.00 91.38 152 PRO A C 1
ATOM 1195 O O . PRO A 1 152 ? -2.616 -4.482 -2.118 1.00 91.38 152 PRO A O 1
ATOM 1198 N N . PRO A 1 153 ? -2.824 -6.451 -1.013 1.00 94.00 153 PRO A N 1
ATOM 1199 C CA . PRO A 1 153 ? -3.794 -7.031 -1.939 1.00 94.00 153 PRO A CA 1
ATOM 1200 C C . PRO A 1 153 ? -5.077 -6.199 -1.996 1.00 94.00 153 PRO A C 1
ATOM 1202 O O . PRO A 1 153 ? -5.551 -5.683 -0.981 1.00 94.00 153 PRO A O 1
ATOM 1205 N N . ASP A 1 154 ? -5.656 -6.081 -3.191 1.00 93.75 154 ASP A N 1
ATOM 1206 C CA . ASP A 1 154 ? -6.939 -5.405 -3.361 1.00 93.75 154 ASP A CA 1
ATOM 1207 C C . ASP A 1 154 ? -8.113 -6.243 -2.826 1.00 93.75 154 ASP A C 1
ATOM 1209 O O . ASP A 1 154 ? -7.996 -7.423 -2.479 1.00 93.75 154 ASP A O 1
ATOM 1213 N N . ALA A 1 155 ? -9.287 -5.612 -2.755 1.00 91.19 155 ALA A N 1
ATOM 1214 C CA . ALA A 1 155 ? -10.490 -6.258 -2.245 1.00 91.19 155 ALA A CA 1
ATOM 1215 C C . ALA A 1 155 ? -10.901 -7.484 -3.078 1.00 91.19 155 ALA A C 1
ATOM 1217 O O . ALA A 1 155 ? -11.432 -8.443 -2.522 1.00 91.19 155 ALA A O 1
ATOM 1218 N N . THR A 1 156 ? -10.660 -7.474 -4.391 1.00 94.69 156 THR A N 1
ATOM 1219 C CA . THR A 1 156 ? -10.977 -8.599 -5.282 1.00 94.69 156 THR A CA 1
ATOM 1220 C C . THR A 1 156 ? -10.129 -9.817 -4.935 1.00 94.69 156 THR A C 1
ATOM 1222 O O . THR A 1 156 ? -10.668 -10.910 -4.740 1.00 94.69 156 THR A O 1
ATOM 1225 N N . LEU A 1 157 ? -8.817 -9.626 -4.785 1.00 94.75 157 LEU A N 1
ATOM 1226 C CA . LEU A 1 157 ? -7.878 -10.688 -4.448 1.00 94.75 157 LEU A CA 1
ATOM 1227 C C . LEU A 1 157 ? -8.155 -11.250 -3.049 1.00 94.75 157 LEU A C 1
ATOM 1229 O O . LEU A 1 157 ? -8.190 -12.469 -2.878 1.00 94.75 157 LEU A O 1
ATOM 1233 N N . LEU A 1 158 ? -8.444 -10.379 -2.073 1.00 92.00 158 LEU A N 1
ATOM 1234 C CA . LEU A 1 158 ? -8.829 -10.782 -0.716 1.00 92.00 158 LEU A CA 1
ATOM 1235 C C . LEU A 1 158 ? -10.150 -11.565 -0.684 1.00 92.00 158 LEU A C 1
ATOM 1237 O O . LEU A 1 158 ? -10.229 -12.586 -0.003 1.00 92.00 158 LEU A O 1
ATOM 1241 N N . LYS A 1 159 ? -11.173 -11.147 -1.442 1.00 92.81 159 LYS A N 1
ATOM 1242 C CA . LYS A 1 159 ? -12.458 -11.869 -1.532 1.00 92.81 159 LYS A CA 1
ATOM 1243 C C . LYS A 1 159 ? -12.289 -13.258 -2.146 1.00 92.81 159 LYS A C 1
ATOM 1245 O O . LYS A 1 159 ? -12.813 -14.231 -1.608 1.00 92.81 159 LYS A O 1
ATOM 1250 N N . LEU A 1 160 ? -11.538 -13.370 -3.243 1.00 95.62 160 LEU A N 1
ATOM 1251 C CA . LEU A 1 160 ? -11.246 -14.663 -3.873 1.00 95.62 160 LEU A CA 1
ATOM 1252 C C . LEU A 1 160 ? -10.438 -15.576 -2.948 1.00 95.62 160 LEU A C 1
ATOM 1254 O O . LEU A 1 160 ? -10.697 -16.779 -2.893 1.00 95.62 160 LEU A O 1
ATOM 1258 N N . ALA A 1 161 ? -9.481 -15.009 -2.215 1.00 93.50 161 ALA A N 1
ATOM 1259 C CA . ALA A 1 161 ? -8.696 -15.717 -1.216 1.00 93.50 161 ALA A CA 1
ATOM 1260 C C . ALA A 1 161 ? -9.558 -16.242 -0.064 1.00 93.50 161 ALA A C 1
ATOM 1262 O O . ALA A 1 161 ? -9.462 -17.424 0.265 1.00 93.50 161 ALA A O 1
ATOM 1263 N N . ALA A 1 162 ? -10.417 -15.394 0.507 1.00 90.00 162 ALA A N 1
ATOM 1264 C CA . ALA A 1 162 ? -11.326 -15.767 1.588 1.00 90.00 162 ALA A CA 1
ATOM 1265 C C . ALA A 1 162 ? -12.330 -16.847 1.152 1.00 90.00 162 ALA A C 1
ATOM 1267 O O . ALA A 1 162 ? -12.641 -17.746 1.923 1.00 90.00 162 ALA A O 1
ATOM 1268 N N . ALA A 1 163 ? -12.781 -16.807 -0.105 1.00 92.88 163 ALA A N 1
ATOM 1269 C CA . ALA A 1 163 ? -13.688 -17.804 -0.672 1.00 92.88 163 ALA A CA 1
ATOM 1270 C C . ALA A 1 163 ? -12.995 -19.101 -1.141 1.00 92.88 163 ALA A C 1
ATOM 1272 O O . ALA A 1 163 ? -13.659 -19.963 -1.712 1.00 92.88 163 ALA A O 1
ATOM 1273 N N . GLY A 1 164 ? -11.668 -19.231 -1.003 1.00 93.00 164 GLY A N 1
ATOM 1274 C CA . GLY A 1 164 ? -10.913 -20.388 -1.509 1.00 93.00 164 GLY A CA 1
ATOM 1275 C C . GLY A 1 164 ? -10.846 -20.491 -3.043 1.00 93.00 164 GLY A C 1
ATOM 1276 O O . GLY A 1 164 ? -10.369 -21.487 -3.579 1.00 93.00 164 GLY A O 1
ATOM 1277 N N . LYS A 1 165 ? -11.286 -19.455 -3.768 1.00 95.69 165 LYS A N 1
ATOM 1278 C CA . LYS A 1 165 ? -11.385 -19.425 -5.239 1.00 95.69 165 LYS A CA 1
ATOM 1279 C C . LYS A 1 165 ? -10.178 -18.785 -5.925 1.00 95.69 165 LYS A C 1
ATOM 1281 O O . LYS A 1 165 ? -10.137 -18.740 -7.153 1.00 95.69 165 LYS A O 1
ATOM 1286 N N . LEU A 1 166 ? -9.189 -18.303 -5.167 1.00 95.12 166 LEU A N 1
ATOM 1287 C CA . LEU A 1 166 ? -8.011 -17.640 -5.732 1.00 95.12 166 LEU A CA 1
ATOM 1288 C C . LEU A 1 166 ? -7.165 -18.572 -6.612 1.00 95.12 166 LEU A C 1
ATOM 1290 O O . LEU A 1 166 ? -6.826 -18.196 -7.726 1.00 95.12 166 LEU A O 1
ATOM 1294 N N . ARG A 1 167 ? -6.852 -19.789 -6.149 1.00 93.44 167 ARG A N 1
ATOM 1295 C CA . ARG A 1 167 ? -6.019 -20.740 -6.910 1.00 93.44 167 ARG A CA 1
ATOM 1296 C C . ARG A 1 167 ? -6.629 -21.135 -8.260 1.00 93.44 167 ARG A C 1
ATOM 1298 O O . ARG A 1 167 ? -5.929 -20.995 -9.258 1.00 93.44 167 ARG A O 1
ATOM 1305 N N . PRO A 1 168 ? -7.915 -21.528 -8.332 1.00 95.56 168 PRO A N 1
ATOM 1306 C CA . PRO A 1 168 ? -8.568 -21.788 -9.615 1.00 95.56 168 PRO A CA 1
ATOM 1307 C C . PRO A 1 168 ? -8.548 -20.598 -10.587 1.00 95.56 168 PRO A C 1
ATOM 1309 O O . PRO A 1 168 ? -8.564 -20.796 -11.794 1.00 95.56 168 PRO A O 1
ATOM 1312 N N . ASN A 1 169 ? -8.491 -19.362 -10.077 1.00 96.00 169 ASN A N 1
ATOM 1313 C CA . ASN A 1 169 ? -8.533 -18.134 -10.877 1.00 96.00 169 ASN A CA 1
ATOM 1314 C C . ASN A 1 169 ? -7.167 -17.429 -10.979 1.00 96.00 169 ASN A C 1
ATOM 1316 O O . ASN A 1 169 ? -7.109 -16.251 -11.337 1.00 96.00 169 ASN A O 1
ATOM 1320 N N . LEU A 1 170 ? -6.065 -18.118 -10.658 1.00 95.81 170 LEU A N 1
ATOM 1321 C CA . LEU A 1 170 ? -4.760 -17.477 -10.483 1.00 95.81 170 LEU A CA 1
ATOM 1322 C C . LEU A 1 170 ? -4.257 -16.813 -11.769 1.00 95.81 170 LEU A C 1
ATOM 1324 O O . LEU A 1 170 ? -3.869 -15.651 -11.734 1.00 95.81 170 LEU A O 1
ATOM 1328 N N . SER A 1 171 ? -4.326 -17.508 -12.909 1.00 96.12 171 SER A N 1
ATOM 1329 C CA . SER A 1 171 ? -3.873 -16.963 -14.199 1.00 96.12 171 SER A CA 1
ATOM 1330 C C . SER A 1 171 ? -4.634 -15.688 -14.583 1.00 96.12 171 SER A C 1
ATOM 1332 O O . SER A 1 171 ? -4.027 -14.692 -14.975 1.00 96.12 171 SER A O 1
ATOM 1334 N N . ALA A 1 172 ? -5.957 -15.680 -14.393 1.00 97.06 172 ALA A N 1
ATOM 1335 C CA . ALA A 1 172 ? -6.784 -14.507 -14.662 1.00 97.06 172 ALA A CA 1
ATOM 1336 C C . ALA A 1 172 ? -6.427 -13.330 -13.738 1.00 97.06 172 ALA A C 1
ATOM 1338 O O . ALA A 1 172 ? -6.341 -12.192 -14.196 1.00 97.06 172 ALA A O 1
ATOM 1339 N N . GLN A 1 173 ? -6.170 -13.595 -12.450 1.00 97.38 173 GLN A N 1
ATOM 1340 C CA . GLN A 1 173 ? -5.755 -12.550 -11.511 1.00 97.38 173 GLN A CA 1
ATOM 1341 C C . GLN A 1 173 ? -4.357 -12.009 -11.816 1.00 97.38 173 GLN A C 1
ATOM 1343 O O . GLN A 1 173 ? -4.177 -10.798 -11.762 1.00 97.38 173 GLN A O 1
ATOM 1348 N N . VAL A 1 174 ? -3.399 -12.856 -12.199 1.00 96.94 174 VAL A N 1
ATOM 1349 C CA . VAL A 1 174 ? -2.058 -12.410 -12.616 1.00 96.94 174 VAL A CA 1
ATOM 1350 C C . VAL A 1 174 ? -2.154 -11.485 -13.827 1.00 96.94 174 VAL A C 1
ATOM 1352 O O . VAL A 1 174 ? -1.635 -10.375 -13.771 1.00 96.94 174 VAL A O 1
ATOM 1355 N N . LYS A 1 175 ? -2.882 -11.884 -14.879 1.00 96.25 175 LYS A N 1
ATOM 1356 C CA . LYS A 1 175 ? -3.083 -11.046 -16.076 1.00 96.25 175 LYS A CA 1
ATOM 1357 C C . LYS A 1 175 ? -3.704 -9.693 -15.729 1.00 96.25 175 LYS A C 1
ATOM 1359 O O . LYS A 1 175 ? -3.201 -8.660 -16.152 1.00 96.25 175 LYS A O 1
ATOM 1364 N N . ARG A 1 176 ? -4.755 -9.692 -14.901 1.00 97.19 176 ARG A N 1
ATOM 1365 C CA . ARG A 1 176 ? -5.390 -8.457 -14.417 1.00 97.19 176 ARG A CA 1
ATOM 1366 C C . ARG A 1 176 ? -4.405 -7.570 -13.655 1.00 97.19 176 ARG A C 1
ATOM 1368 O O . ARG A 1 176 ? -4.413 -6.361 -13.837 1.00 97.19 176 ARG A O 1
ATOM 1375 N N . MET A 1 177 ? -3.591 -8.158 -12.783 1.00 97.62 177 MET A N 1
ATOM 1376 C CA . MET A 1 177 ? -2.637 -7.406 -11.971 1.00 97.62 177 MET A CA 1
ATOM 1377 C C . MET A 1 177 ? -1.496 -6.826 -12.810 1.00 97.62 177 MET A C 1
ATOM 1379 O O . MET A 1 177 ? -1.087 -5.700 -12.554 1.00 97.62 177 MET A O 1
ATOM 1383 N N . LEU A 1 178 ? -1.019 -7.544 -13.827 1.00 96.62 178 LEU A N 1
ATOM 1384 C CA . LEU A 1 178 ? -0.008 -7.042 -14.765 1.00 96.62 178 LEU A CA 1
ATOM 1385 C C . LEU A 1 178 ? -0.538 -5.920 -15.678 1.00 96.62 178 LEU A C 1
ATOM 1387 O O . LEU A 1 178 ? 0.224 -5.051 -16.090 1.00 96.62 178 LEU A O 1
ATOM 1391 N N . ALA A 1 179 ? -1.844 -5.896 -15.947 1.00 96.31 179 ALA A N 1
ATOM 1392 C CA . ALA A 1 179 ? -2.488 -4.807 -16.684 1.00 96.31 179 ALA A CA 1
ATOM 1393 C C . ALA A 1 179 ? -2.737 -3.542 -15.832 1.00 96.31 179 ALA A C 1
ATOM 1395 O O . ALA A 1 179 ? -3.032 -2.483 -16.376 1.00 96.31 179 ALA A O 1
ATOM 1396 N N . ASP A 1 180 ? -2.649 -3.632 -14.502 1.00 97.38 180 ASP A N 1
ATOM 1397 C CA . ASP A 1 180 ? -2.824 -2.485 -13.602 1.00 97.38 180 ASP A CA 1
ATOM 1398 C C . ASP A 1 180 ? -1.530 -1.646 -13.542 1.00 97.38 180 ASP A C 1
ATOM 1400 O O . ASP A 1 180 ? -0.453 -2.237 -13.410 1.00 97.38 180 ASP A O 1
ATOM 1404 N N . PRO A 1 181 ? -1.592 -0.298 -13.551 1.00 96.06 181 PRO A N 1
ATOM 1405 C CA . PRO A 1 181 ? -0.408 0.572 -13.466 1.00 96.06 181 PRO A CA 1
ATOM 1406 C C . PRO A 1 181 ? 0.503 0.308 -12.256 1.00 96.06 181 PRO A C 1
ATOM 1408 O O . PRO A 1 181 ? 1.695 0.611 -12.272 1.00 96.06 181 PRO A O 1
ATOM 1411 N N . LYS A 1 182 ? -0.004 -0.301 -11.177 1.00 96.19 182 LYS A N 1
ATOM 1412 C CA . LYS A 1 182 ? 0.841 -0.712 -10.041 1.00 96.19 182 LYS A CA 1
ATOM 1413 C C . LYS A 1 182 ? 1.912 -1.733 -10.425 1.00 96.19 182 LYS A C 1
ATOM 1415 O O . LYS A 1 182 ? 2.911 -1.823 -9.709 1.00 96.19 182 LYS A O 1
ATOM 1420 N N . SER A 1 183 ? 1.716 -2.486 -11.508 1.00 97.12 183 SER A N 1
ATOM 1421 C CA . SER A 1 183 ? 2.692 -3.449 -12.032 1.00 97.12 183 SER A CA 1
ATOM 1422 C C . SER A 1 183 ? 3.996 -2.804 -12.501 1.00 97.12 183 SER A C 1
ATOM 1424 O O . SER A 1 183 ? 5.026 -3.475 -12.500 1.00 97.12 183 SER A O 1
ATOM 1426 N N . ASP A 1 184 ? 4.012 -1.495 -12.766 1.00 96.19 184 ASP A N 1
ATOM 1427 C CA . ASP A 1 184 ? 5.253 -0.772 -13.070 1.00 96.19 184 ASP A CA 1
ATOM 1428 C C . ASP A 1 184 ? 6.264 -0.889 -11.925 1.00 96.19 184 ASP A C 1
ATOM 1430 O O . ASP A 1 184 ? 7.471 -0.908 -12.142 1.00 96.19 184 ASP A O 1
ATOM 1434 N N . ARG A 1 185 ? 5.791 -1.043 -10.681 1.00 96.56 185 ARG A N 1
ATOM 1435 C CA . ARG A 1 185 ? 6.665 -1.304 -9.528 1.00 96.56 185 ARG A CA 1
ATOM 1436 C C . ARG A 1 185 ? 7.410 -2.628 -9.685 1.00 96.56 185 ARG A C 1
ATOM 1438 O O . ARG A 1 185 ? 8.597 -2.674 -9.383 1.00 96.56 185 ARG A O 1
ATOM 1445 N N . PHE A 1 186 ? 6.740 -3.678 -10.164 1.00 96.56 186 PHE A N 1
ATOM 1446 C CA . PHE A 1 186 ? 7.387 -4.958 -10.447 1.00 96.56 186 PHE A CA 1
ATOM 1447 C C . PHE A 1 186 ? 8.443 -4.807 -11.538 1.00 96.56 186 PHE A C 1
ATOM 1449 O O . PHE A 1 186 ? 9.572 -5.221 -11.306 1.00 96.56 186 PHE A O 1
ATOM 1456 N N . VAL A 1 187 ? 8.113 -4.154 -12.659 1.00 96.00 187 VAL A N 1
ATOM 1457 C CA . VAL A 1 187 ? 9.063 -3.897 -13.757 1.00 96.00 187 VAL A CA 1
ATOM 1458 C C . VAL A 1 187 ? 10.322 -3.207 -13.232 1.00 96.00 187 VAL A C 1
ATOM 1460 O O . VAL A 1 187 ? 11.418 -3.756 -13.346 1.00 96.00 187 VAL A O 1
ATOM 1463 N N . ARG A 1 188 ? 10.159 -2.067 -12.549 1.00 95.31 188 ARG A N 1
ATOM 1464 C CA . ARG A 1 188 ? 11.284 -1.309 -11.986 1.00 95.31 188 ARG A CA 1
ATOM 1465 C C . ARG A 1 188 ? 12.114 -2.136 -11.012 1.00 95.31 188 ARG A C 1
ATOM 1467 O O . ARG A 1 188 ? 13.332 -2.184 -11.117 1.00 95.31 188 ARG A O 1
ATOM 1474 N N . HIS A 1 189 ? 11.479 -2.795 -10.042 1.00 94.69 189 HIS A N 1
ATOM 1475 C CA . HIS A 1 189 ? 12.211 -3.532 -9.009 1.00 94.69 189 HIS A CA 1
ATOM 1476 C C . HIS A 1 189 ? 12.894 -4.790 -9.542 1.00 94.69 189 HIS A C 1
ATOM 1478 O O . HIS A 1 189 ? 14.004 -5.098 -9.108 1.00 94.69 189 HIS A O 1
ATOM 1484 N N . PHE A 1 190 ? 12.242 -5.509 -10.453 1.00 94.06 190 PHE A N 1
ATOM 1485 C CA . PHE A 1 190 ? 12.774 -6.734 -11.028 1.00 94.06 190 PHE A CA 1
ATOM 1486 C C . PHE A 1 190 ? 13.996 -6.437 -11.893 1.00 94.06 190 PHE A C 1
ATOM 1488 O O . PHE A 1 190 ? 15.071 -6.956 -11.607 1.00 94.06 190 PHE A O 1
ATOM 1495 N N . VAL A 1 191 ? 13.863 -5.543 -12.876 1.00 93.88 191 VAL A N 1
ATOM 1496 C CA . VAL A 1 191 ? 14.948 -5.214 -13.812 1.00 93.88 191 VAL A CA 1
ATOM 1497 C C . VAL A 1 191 ? 16.119 -4.558 -13.085 1.00 93.88 191 VAL A C 1
ATOM 1499 O O . VAL A 1 191 ? 17.262 -4.963 -13.284 1.00 93.88 191 VAL A O 1
ATOM 1502 N N . ARG A 1 192 ? 15.843 -3.628 -12.156 1.00 93.88 192 ARG A N 1
ATOM 1503 C CA . ARG A 1 192 ? 16.875 -2.983 -11.330 1.00 93.88 192 ARG A CA 1
ATOM 1504 C C . ARG A 1 192 ? 17.771 -3.985 -10.609 1.00 93.88 192 ARG A C 1
ATOM 1506 O O . ARG A 1 192 ? 1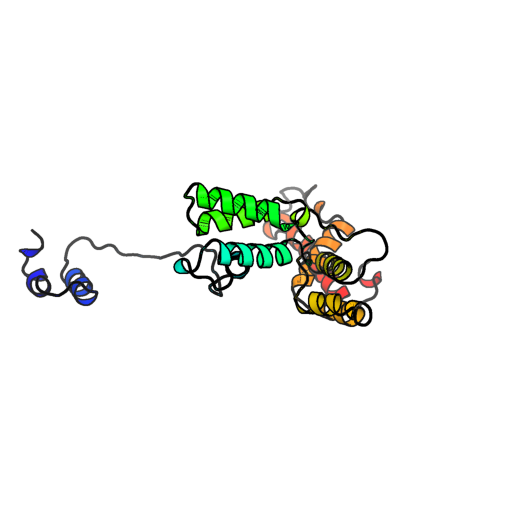8.968 -3.747 -10.508 1.00 93.88 192 ARG A O 1
ATOM 1513 N N . ARG A 1 193 ? 17.193 -5.063 -10.070 1.00 94.00 193 ARG A N 1
ATOM 1514 C CA . ARG A 1 193 ? 17.929 -6.083 -9.306 1.00 94.00 193 ARG A CA 1
ATOM 1515 C C . ARG A 1 193 ? 18.486 -7.196 -10.178 1.00 94.00 193 ARG A C 1
ATOM 1517 O O . ARG A 1 193 ? 19.474 -7.797 -9.795 1.00 94.00 193 ARG A O 1
ATOM 1524 N N . TRP A 1 194 ? 17.840 -7.506 -11.295 1.00 93.00 194 TRP A N 1
ATOM 1525 C CA . TRP A 1 194 ? 18.303 -8.554 -12.195 1.00 93.00 194 TRP A CA 1
ATOM 1526 C C . TRP A 1 194 ? 19.525 -8.111 -13.001 1.00 93.00 194 TRP A C 1
ATOM 1528 O O . TRP A 1 194 ? 20.477 -8.873 -13.121 1.00 93.00 194 TRP A O 1
ATOM 1538 N N . LEU A 1 195 ? 19.506 -6.880 -13.513 1.00 93.75 195 LEU A N 1
ATOM 1539 C CA . LEU A 1 195 ? 20.581 -6.320 -14.334 1.00 93.75 195 LEU A CA 1
ATOM 1540 C C . LEU A 1 195 ? 21.533 -5.414 -13.544 1.00 93.75 195 LEU A C 1
ATOM 1542 O O . LEU A 1 195 ? 22.341 -4.713 -14.143 1.00 93.75 195 LEU A O 1
ATOM 1546 N N . ASP A 1 196 ? 21.392 -5.375 -12.216 1.00 93.50 196 ASP A N 1
ATOM 1547 C CA . ASP A 1 196 ? 22.148 -4.490 -11.327 1.00 93.50 196 ASP A CA 1
ATOM 1548 C C . ASP A 1 196 ? 22.203 -3.037 -11.827 1.00 93.50 196 ASP A C 1
ATOM 1550 O O . ASP A 1 196 ? 23.249 -2.387 -11.804 1.00 93.50 196 ASP A O 1
ATOM 1554 N N . LEU A 1 197 ? 21.052 -2.495 -12.253 1.00 93.31 197 LEU A N 1
ATOM 1555 C CA . LEU A 1 197 ? 20.980 -1.136 -12.803 1.00 93.31 197 LEU A CA 1
ATOM 1556 C C . LEU A 1 197 ? 21.500 -0.086 -11.817 1.00 93.31 197 LEU A C 1
ATOM 1558 O O . LEU A 1 197 ? 21.916 0.983 -12.239 1.00 93.31 197 LEU A O 1
ATOM 1562 N N . ASP A 1 198 ? 21.508 -0.382 -10.513 1.00 90.44 198 ASP A N 1
ATOM 1563 C CA . ASP A 1 198 ? 22.146 0.434 -9.473 1.00 90.44 198 ASP A CA 1
ATOM 1564 C C . ASP A 1 198 ? 23.606 0.798 -9.778 1.00 90.44 198 ASP A C 1
ATOM 1566 O O . ASP A 1 198 ? 24.027 1.879 -9.376 1.00 90.44 198 ASP A O 1
ATOM 1570 N N . ASN A 1 199 ? 24.328 -0.030 -10.538 1.00 91.00 199 ASN A N 1
ATOM 1571 C CA . ASN A 1 199 ? 25.711 0.223 -10.942 1.00 91.00 199 ASN A CA 1
ATOM 1572 C C . ASN A 1 199 ? 25.846 1.272 -12.064 1.00 91.00 199 ASN A C 1
ATOM 1574 O O . ASN A 1 199 ? 26.935 1.797 -12.288 1.00 91.00 199 ASN A O 1
ATOM 1578 N N . ILE A 1 200 ? 24.769 1.611 -12.782 1.00 89.94 200 ILE A N 1
ATOM 1579 C CA . ILE A 1 200 ? 24.820 2.678 -13.792 1.00 89.94 200 ILE A CA 1
ATOM 1580 C C . ILE A 1 200 ? 25.121 4.000 -13.071 1.00 89.94 200 ILE A C 1
ATOM 1582 O O . ILE A 1 200 ? 24.402 4.382 -12.154 1.00 89.94 200 ILE A O 1
ATOM 1586 N N . GLY A 1 201 ? 26.189 4.689 -13.469 1.00 86.12 201 GLY A N 1
ATOM 1587 C CA . GLY A 1 201 ? 26.619 5.941 -12.837 1.00 86.12 201 GLY A CA 1
ATOM 1588 C C . GLY A 1 201 ? 27.626 5.783 -11.692 1.00 86.12 201 GLY A C 1
ATOM 1589 O O . GLY A 1 201 ? 28.159 6.787 -11.228 1.00 86.12 201 GLY A O 1
ATOM 1590 N N . THR A 1 202 ? 27.982 4.561 -11.266 1.00 90.44 202 THR A N 1
ATOM 1591 C CA . THR A 1 202 ? 29.047 4.380 -10.250 1.00 90.44 202 THR A CA 1
ATOM 1592 C C . THR A 1 202 ? 30.442 4.694 -10.789 1.00 90.44 202 THR A C 1
ATOM 1594 O O . THR A 1 202 ? 31.352 4.988 -10.018 1.00 90.44 202 THR A O 1
ATOM 1597 N N . MET A 1 203 ? 30.620 4.623 -12.108 1.00 91.25 203 MET A N 1
ATOM 1598 C CA . MET A 1 203 ? 31.839 5.007 -12.817 1.00 91.25 203 MET A CA 1
ATOM 1599 C C . MET A 1 203 ? 31.447 5.887 -14.012 1.00 91.25 203 MET A C 1
ATOM 1601 O O . MET A 1 203 ? 31.371 5.390 -15.137 1.00 91.25 203 MET A O 1
ATOM 1605 N N . PRO A 1 204 ? 31.088 7.162 -13.773 1.00 89.00 204 PRO A N 1
ATOM 1606 C CA . PRO A 1 204 ? 30.645 8.046 -14.840 1.00 89.00 204 PRO A CA 1
ATOM 1607 C C . PRO A 1 204 ? 31.814 8.378 -15.784 1.00 89.00 204 PRO A C 1
ATOM 1609 O O . PRO A 1 204 ? 32.979 8.304 -15.374 1.00 89.00 204 PRO A O 1
ATOM 1612 N N . PRO A 1 205 ? 31.528 8.748 -17.044 1.00 90.62 205 PRO A N 1
ATOM 1613 C CA . PRO A 1 205 ? 32.551 9.216 -17.975 1.00 90.62 205 PRO A CA 1
ATOM 1614 C C . PRO A 1 205 ? 33.209 10.521 -17.487 1.00 90.62 205 PRO A C 1
ATOM 1616 O O . PRO A 1 205 ? 32.751 11.144 -16.531 1.00 90.62 205 PRO A O 1
ATOM 1619 N N . SER A 1 206 ? 34.297 10.947 -18.145 1.00 92.56 206 SER A N 1
ATOM 1620 C CA . SER A 1 206 ? 34.931 12.249 -17.860 1.00 92.56 206 SER A CA 1
ATOM 1621 C C . SER A 1 206 ? 33.912 13.391 -17.964 1.00 92.56 206 SER A C 1
ATOM 1623 O O . SER A 1 206 ? 33.008 13.340 -18.798 1.00 92.56 206 SER A O 1
ATOM 1625 N N . ALA A 1 207 ? 34.117 14.461 -17.190 1.00 89.56 207 ALA A N 1
ATOM 1626 C CA . ALA A 1 207 ? 33.335 15.697 -17.278 1.00 89.56 207 ALA A CA 1
ATOM 1627 C C . ALA A 1 207 ? 33.358 16.334 -18.683 1.00 89.56 207 ALA A C 1
ATOM 1629 O O . ALA A 1 207 ? 32.468 17.112 -19.018 1.00 89.56 207 ALA A O 1
ATOM 1630 N N . ASP A 1 208 ? 34.340 15.968 -19.513 1.00 93.88 208 ASP A N 1
ATOM 1631 C CA . ASP A 1 208 ? 34.435 16.394 -20.913 1.00 93.88 208 ASP A CA 1
ATOM 1632 C C . ASP A 1 208 ? 33.303 15.823 -21.788 1.00 93.88 208 ASP A C 1
ATOM 1634 O O . ASP A 1 208 ? 32.967 16.406 -22.818 1.00 93.88 208 ASP A O 1
ATOM 1638 N N . PHE A 1 209 ? 32.678 14.711 -21.378 1.00 91.06 209 PHE A N 1
ATOM 1639 C CA . PHE A 1 209 ? 31.504 14.135 -22.041 1.00 91.06 209 PHE A CA 1
ATOM 1640 C C . PHE A 1 209 ? 30.231 14.868 -21.605 1.00 91.06 209 PHE A C 1
ATOM 1642 O O . PHE A 1 209 ? 29.398 14.339 -20.865 1.00 91.06 209 PHE A O 1
ATOM 1649 N N . LEU A 1 210 ? 30.088 16.114 -22.056 1.00 90.56 210 LEU A N 1
ATOM 1650 C CA . LEU A 1 210 ? 28.989 17.001 -21.671 1.00 90.56 210 LEU A CA 1
ATOM 1651 C C . LEU A 1 210 ? 27.605 16.421 -21.990 1.00 90.56 210 LEU A C 1
ATOM 1653 O O . LEU A 1 210 ? 26.673 16.661 -21.225 1.00 90.56 210 LEU A O 1
ATOM 1657 N N . GLU A 1 211 ? 27.455 15.641 -23.064 1.00 92.31 211 GLU A N 1
ATOM 1658 C CA . GLU A 1 211 ? 26.189 14.997 -23.445 1.00 92.31 211 GLU A CA 1
ATOM 1659 C C . GLU A 1 211 ? 25.671 14.059 -22.350 1.00 92.31 211 GLU A C 1
ATOM 1661 O O . GLU A 1 211 ? 24.476 14.060 -22.063 1.00 92.31 211 GLU A O 1
ATOM 1666 N N . TYR A 1 212 ? 26.564 13.321 -21.677 1.00 89.19 212 TYR A N 1
ATOM 1667 C CA . TYR A 1 212 ? 26.186 12.414 -20.589 1.00 89.19 212 TYR A CA 1
ATOM 1668 C C . TYR A 1 212 ? 25.444 13.149 -19.469 1.00 89.19 212 TYR A C 1
ATOM 1670 O O . TYR A 1 212 ? 24.414 12.679 -18.979 1.00 89.19 212 TYR A O 1
ATOM 1678 N N . TYR A 1 213 ? 25.946 14.328 -19.101 1.00 88.88 213 TYR A N 1
ATOM 1679 C CA . TYR A 1 213 ? 25.394 15.143 -18.024 1.00 88.88 213 TYR A CA 1
ATOM 1680 C C . TYR A 1 213 ? 24.222 16.007 -18.485 1.00 88.88 213 TYR A C 1
ATOM 1682 O O . TYR A 1 213 ? 23.204 16.070 -17.797 1.00 88.88 213 TYR A O 1
ATOM 1690 N N . ARG A 1 214 ? 24.345 16.659 -19.648 1.00 90.25 214 ARG A N 1
ATOM 1691 C CA . ARG A 1 214 ? 23.310 17.538 -20.213 1.00 90.25 214 ARG A CA 1
ATOM 1692 C C . ARG A 1 214 ? 22.017 16.772 -20.471 1.00 90.25 214 ARG A C 1
ATOM 1694 O O . ARG A 1 214 ? 20.945 17.280 -20.153 1.00 90.25 214 ARG A O 1
ATOM 1701 N N . ASP A 1 215 ? 22.135 15.559 -21.005 1.00 90.62 215 ASP A N 1
ATOM 1702 C CA . ASP A 1 215 ? 20.990 14.755 -21.433 1.00 90.62 215 ASP A CA 1
ATOM 1703 C C . ASP A 1 215 ? 20.572 13.733 -20.355 1.00 90.62 215 ASP A C 1
ATOM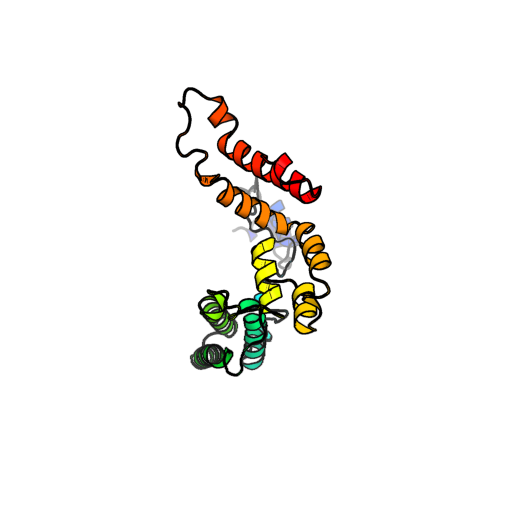 1705 O O . ASP A 1 215 ? 19.663 12.933 -20.570 1.00 90.62 215 ASP A O 1
ATOM 1709 N N . ASN A 1 216 ? 21.203 13.781 -19.171 1.00 89.75 216 ASN A N 1
ATOM 1710 C CA . ASN A 1 216 ? 20.930 12.908 -18.025 1.00 89.75 216 ASN A CA 1
ATOM 1711 C C . ASN A 1 216 ? 20.916 11.416 -18.416 1.00 89.75 216 ASN A C 1
ATOM 1713 O O . ASN A 1 216 ? 19.998 10.663 -18.060 1.00 89.75 216 ASN A O 1
ATOM 1717 N N . LEU A 1 217 ? 21.937 10.999 -19.179 1.00 90.88 217 LEU A N 1
ATOM 1718 C CA . LEU A 1 217 ? 21.980 9.676 -19.809 1.00 90.88 217 LEU A CA 1
ATOM 1719 C C . LEU A 1 217 ? 21.901 8.538 -18.788 1.00 90.88 217 LEU A C 1
ATOM 1721 O O . LEU A 1 217 ? 21.281 7.522 -19.075 1.00 90.88 217 LEU A O 1
ATOM 1725 N N . GLU A 1 218 ? 22.418 8.721 -17.572 1.00 90.06 218 GLU A N 1
ATOM 1726 C CA . GLU A 1 218 ? 22.260 7.750 -16.481 1.00 90.06 218 GLU A CA 1
ATOM 1727 C C . GLU A 1 218 ? 20.789 7.389 -16.226 1.00 90.06 218 GLU A C 1
ATOM 1729 O O . GLU A 1 218 ? 20.419 6.214 -16.153 1.00 90.06 218 GLU A O 1
ATOM 1734 N N . THR A 1 219 ? 19.938 8.408 -16.098 1.00 91.75 219 THR A N 1
ATOM 1735 C CA . THR A 1 219 ? 18.506 8.214 -15.854 1.00 91.75 219 THR A CA 1
ATOM 1736 C C . THR A 1 219 ? 17.828 7.645 -17.095 1.00 91.75 219 THR A C 1
ATOM 1738 O O . THR A 1 219 ? 16.986 6.753 -16.976 1.00 91.75 219 THR A O 1
ATOM 1741 N N . ALA A 1 220 ? 18.210 8.126 -18.282 1.00 93.00 220 ALA A N 1
ATOM 1742 C CA . ALA A 1 220 ? 17.650 7.665 -19.547 1.00 93.00 220 ALA A CA 1
ATOM 1743 C C . ALA A 1 220 ? 17.932 6.174 -19.794 1.00 93.00 220 ALA A C 1
ATOM 1745 O O . ALA A 1 220 ? 17.002 5.439 -20.107 1.00 93.00 220 ALA A O 1
ATOM 1746 N N . MET A 1 221 ? 19.160 5.702 -19.557 1.00 93.06 221 MET A N 1
ATOM 1747 C CA . MET A 1 221 ? 19.546 4.290 -19.709 1.00 93.06 221 MET A CA 1
ATOM 1748 C C . MET A 1 221 ? 18.739 3.370 -18.782 1.00 93.06 221 MET A C 1
ATOM 1750 O O . MET A 1 221 ? 18.270 2.303 -19.190 1.00 93.06 221 MET A O 1
ATOM 1754 N N . ARG A 1 222 ? 18.532 3.793 -17.526 1.00 94.19 222 ARG A N 1
ATOM 1755 C CA . ARG A 1 222 ? 17.683 3.061 -16.572 1.00 94.19 222 ARG A CA 1
ATOM 1756 C C . ARG A 1 222 ? 16.239 2.996 -17.075 1.00 94.19 222 ARG A C 1
ATOM 1758 O O . ARG A 1 222 ? 15.659 1.913 -17.124 1.00 94.19 222 ARG A O 1
ATOM 1765 N N . ALA A 1 223 ? 15.683 4.135 -17.487 1.00 94.38 223 ALA A N 1
ATOM 1766 C CA . ALA A 1 223 ? 14.307 4.234 -17.962 1.00 94.38 223 ALA A CA 1
ATOM 1767 C C . ALA A 1 223 ? 14.070 3.439 -19.257 1.00 94.38 223 ALA A C 1
ATOM 1769 O O . ALA A 1 223 ? 13.063 2.744 -19.366 1.00 94.38 223 ALA A O 1
ATOM 1770 N N . GLU A 1 224 ? 14.996 3.492 -20.214 1.00 94.75 224 GLU A N 1
ATOM 1771 C CA . GLU A 1 224 ? 14.936 2.723 -21.460 1.00 94.75 224 GLU A CA 1
ATOM 1772 C C . GLU A 1 224 ? 14.858 1.222 -21.174 1.00 94.75 224 GLU A C 1
ATOM 1774 O O . GLU A 1 224 ? 13.980 0.540 -21.698 1.00 94.75 224 GLU A O 1
ATOM 1779 N N . THR A 1 225 ? 15.707 0.723 -20.273 1.00 94.81 225 THR A N 1
ATOM 1780 C CA . THR A 1 225 ? 15.712 -0.695 -19.889 1.00 94.81 225 THR A CA 1
ATOM 1781 C C . THR A 1 225 ? 14.381 -1.114 -19.249 1.00 94.81 225 THR A C 1
ATOM 1783 O O . THR A 1 225 ? 13.840 -2.181 -19.551 1.00 94.81 225 THR A O 1
ATOM 1786 N N . GLU A 1 226 ? 13.814 -0.266 -18.383 1.00 95.38 226 GLU A N 1
ATOM 1787 C CA . GLU A 1 226 ? 12.497 -0.493 -17.775 1.00 95.38 226 GLU A CA 1
ATOM 1788 C C . GLU A 1 226 ? 11.373 -0.504 -18.828 1.00 95.38 226 GLU A C 1
ATOM 1790 O O . GLU A 1 226 ? 10.518 -1.395 -18.808 1.00 95.38 226 GLU A O 1
ATOM 1795 N N . ILE A 1 227 ? 11.386 0.443 -19.771 1.00 95.56 227 ILE A N 1
ATOM 1796 C CA . ILE A 1 227 ? 10.405 0.550 -20.864 1.00 95.56 227 ILE A CA 1
ATOM 1797 C C . ILE A 1 227 ? 10.507 -0.648 -21.812 1.00 95.56 227 ILE A C 1
ATOM 1799 O O . ILE A 1 227 ? 9.487 -1.211 -22.218 1.00 95.56 227 ILE A O 1
ATOM 1803 N N . PHE A 1 228 ? 11.722 -1.074 -22.144 1.00 95.38 228 PHE A N 1
ATOM 1804 C CA . PHE A 1 228 ? 11.944 -2.224 -23.007 1.00 95.38 228 PHE A CA 1
ATOM 1805 C C . PHE A 1 228 ? 11.429 -3.514 -22.360 1.00 95.38 228 PHE A C 1
ATOM 1807 O O . PHE A 1 228 ? 10.667 -4.260 -22.977 1.00 95.38 228 PHE A O 1
ATOM 1814 N N . PHE A 1 229 ? 11.730 -3.731 -21.075 1.00 95.62 229 PHE A N 1
ATOM 1815 C CA . PHE A 1 229 ? 11.179 -4.870 -20.338 1.00 95.62 229 PHE A CA 1
ATOM 1816 C C . PHE A 1 229 ? 9.649 -4.817 -20.256 1.00 95.62 229 PHE A C 1
ATOM 1818 O O . PHE A 1 229 ? 8.982 -5.842 -20.414 1.00 95.62 229 PHE A O 1
ATOM 1825 N N . ARG A 1 230 ? 9.072 -3.626 -20.034 1.00 95.88 230 ARG A N 1
ATOM 1826 C CA . ARG A 1 230 ? 7.616 -3.425 -20.049 1.00 95.88 230 ARG A CA 1
ATOM 1827 C C . ARG A 1 230 ? 7.018 -3.867 -21.384 1.00 95.88 230 ARG A C 1
ATOM 1829 O O . ARG A 1 230 ? 6.018 -4.578 -21.381 1.00 95.88 230 ARG A O 1
ATOM 1836 N N . ASN A 1 231 ? 7.648 -3.509 -22.503 1.00 95.31 231 ASN A N 1
ATOM 1837 C CA . ASN A 1 231 ? 7.196 -3.915 -23.831 1.00 95.31 231 ASN A CA 1
ATOM 1838 C C . ASN A 1 231 ? 7.198 -5.444 -24.001 1.00 95.31 231 ASN A C 1
ATOM 1840 O O . ASN A 1 231 ? 6.186 -6.003 -24.432 1.00 95.31 231 ASN A O 1
ATOM 1844 N N . VAL A 1 232 ? 8.286 -6.112 -23.603 1.00 95.00 232 VAL A N 1
ATOM 1845 C CA . VAL A 1 232 ? 8.402 -7.582 -23.623 1.00 95.00 232 VAL A CA 1
ATOM 1846 C C . VAL A 1 232 ? 7.299 -8.229 -22.783 1.00 95.00 232 VAL A C 1
ATOM 1848 O O . VAL A 1 232 ? 6.662 -9.187 -23.226 1.00 95.00 232 VAL A O 1
ATOM 1851 N N . LEU A 1 233 ? 7.030 -7.683 -21.594 1.00 93.81 233 LEU A N 1
ATOM 1852 C CA . LEU A 1 233 ? 6.006 -8.180 -20.679 1.00 93.81 233 LEU A CA 1
ATOM 1853 C C . LEU A 1 233 ? 4.581 -7.999 -21.229 1.00 93.81 233 LEU A C 1
ATOM 1855 O O . LEU A 1 233 ? 3.797 -8.948 -21.202 1.00 93.81 233 LEU A O 1
ATOM 1859 N N . ASP A 1 234 ? 4.251 -6.813 -21.741 1.00 93.94 234 ASP A N 1
ATOM 1860 C CA . ASP A 1 234 ? 2.907 -6.476 -22.231 1.00 93.94 234 ASP A CA 1
ATOM 1861 C C . ASP A 1 234 ? 2.516 -7.283 -23.473 1.00 93.94 234 ASP A C 1
ATOM 1863 O O . ASP A 1 234 ? 1.371 -7.723 -23.603 1.00 93.94 234 ASP A O 1
ATOM 1867 N N . HIS A 1 235 ? 3.476 -7.529 -24.365 1.00 94.69 235 HIS A N 1
ATOM 1868 C CA . HIS A 1 235 ? 3.265 -8.323 -25.576 1.00 94.69 235 HIS A CA 1
ATOM 1869 C C . HIS A 1 235 ? 3.520 -9.820 -25.356 1.00 94.69 235 HIS A C 1
ATOM 1871 O O . HIS A 1 235 ? 3.375 -10.608 -26.292 1.00 94.69 235 HIS A O 1
ATOM 1877 N N . ASN A 1 236 ? 3.869 -10.225 -24.127 1.00 92.69 236 ASN A N 1
ATOM 1878 C CA . ASN A 1 236 ? 4.202 -11.603 -23.768 1.00 92.69 236 ASN A CA 1
ATOM 1879 C C . ASN A 1 236 ? 5.243 -12.209 -24.734 1.00 92.69 236 ASN A C 1
ATOM 1881 O O . ASN A 1 236 ? 5.091 -13.336 -25.221 1.00 92.69 236 ASN A O 1
ATOM 1885 N N . LEU A 1 237 ? 6.276 -11.421 -25.043 1.00 95.62 237 LEU A N 1
ATOM 1886 C CA . LEU A 1 237 ? 7.377 -11.821 -25.911 1.00 95.62 237 LEU A CA 1
ATOM 1887 C C . LEU A 1 237 ? 8.274 -12.844 -25.200 1.00 95.62 237 LEU A C 1
ATOM 1889 O O . LEU A 1 237 ? 8.342 -12.881 -23.966 1.00 95.62 237 LEU A O 1
ATOM 1893 N N . PRO A 1 238 ? 8.970 -13.709 -25.953 1.00 93.25 238 PRO A N 1
ATOM 1894 C CA . PRO A 1 238 ? 9.870 -14.674 -25.350 1.00 93.25 238 PRO A CA 1
ATOM 1895 C C . PRO A 1 238 ? 11.071 -13.961 -24.700 1.00 93.25 238 PRO A C 1
ATOM 1897 O O . PRO A 1 238 ? 11.555 -12.977 -25.251 1.00 93.25 238 PRO A O 1
ATOM 1900 N N . PRO A 1 239 ? 11.627 -14.479 -23.584 1.00 84.69 239 PRO A N 1
ATOM 1901 C CA . PRO A 1 239 ? 12.724 -13.819 -22.860 1.00 84.69 239 PRO A CA 1
ATOM 1902 C C . PRO A 1 239 ? 13.976 -13.524 -23.695 1.00 84.69 239 PRO A C 1
ATOM 1904 O O . PRO A 1 239 ? 14.732 -12.624 -23.359 1.00 84.69 239 PRO A O 1
ATOM 1907 N N . ARG A 1 240 ? 14.185 -14.266 -24.789 1.00 91.75 240 ARG A N 1
ATOM 1908 C CA . ARG A 1 240 ? 15.272 -14.030 -25.749 1.00 91.75 240 ARG A CA 1
ATOM 1909 C C . ARG A 1 240 ? 15.177 -12.689 -26.477 1.00 91.75 240 ARG A C 1
ATOM 1911 O O . ARG A 1 240 ? 16.173 -12.259 -27.013 1.00 91.75 240 ARG A O 1
ATOM 1918 N N . GLU A 1 241 ? 14.001 -12.064 -26.538 1.00 89.38 241 GLU A N 1
ATOM 1919 C CA . GLU A 1 241 ? 13.877 -10.723 -27.124 1.00 89.38 241 GLU A CA 1
ATOM 1920 C C . GLU A 1 241 ? 14.473 -9.659 -26.193 1.00 89.38 241 GLU A C 1
ATOM 1922 O O . GLU A 1 241 ? 14.658 -8.531 -26.616 1.00 89.38 241 GLU A O 1
ATOM 1927 N N . PHE A 1 242 ? 14.754 -9.999 -24.929 1.00 83.94 242 PHE A N 1
ATOM 1928 C CA . PHE A 1 242 ? 15.347 -9.093 -23.947 1.00 83.94 242 PHE A CA 1
ATOM 1929 C C . PHE A 1 242 ? 16.865 -9.295 -23.756 1.00 83.94 242 PHE A C 1
ATOM 1931 O O . PHE A 1 242 ? 17.493 -8.498 -23.063 1.00 83.94 242 PHE A O 1
ATOM 1938 N N . LEU A 1 243 ? 17.443 -10.360 -24.328 1.00 69.81 243 LEU A N 1
ATOM 1939 C CA . LEU A 1 243 ? 18.860 -10.743 -24.214 1.00 69.81 243 LEU A CA 1
ATOM 1940 C C . LEU A 1 243 ? 19.570 -10.577 -25.557 1.00 69.81 243 LEU A C 1
ATOM 1942 O O . LEU A 1 243 ? 20.748 -10.164 -25.533 1.00 69.81 243 LEU A O 1
#

Sequence (243 aa):
QAAEKPEFKPFINMKPGLEKGHGVLKAYKGPRLRVWEIGVEGPHVEDWPSAGHRALYGDLTMSQLNAKTITRRLEAFAEKAFRRPLHKGELEPFQRLVAGKLKEGVKPLRALQLGCQAILCSPGFLYLNLGEGELRGVALASRLSYFLWSSPPDATLLKLAAAGKLRPNLSAQVKRMLADPKSDRFVRHFVRRWLDLDNIGTMPPSADFLEYYRDNLETAMRAETEIFFRNVLDHNLPPREFL

Foldseek 3Di:
DLCPDPQLVVLPPDDDDDVSVVSSVVSDPDDDDDDPDDDDDDPPDPDPPDPVCCLLQNPDDLVNQDLVSLLVSLLSNLCQLLQHHDDVCNLVVLSVQLVVCVVVVHRSVVSSVVSSVVSCVDCSRVDLCQDDDDGAQRSVQQVLCCQQQVDRGDPVSNVCSVVRNCVVCVVVVNVVSLPDPSSLVNLLVVQCVVVVLVCQPVDDDDVVPVCCVVVVVSVVVSVVLSVQVNVCVVVVPDCVVSD

pLDDT: mean 90.17, std 7.25, range [57.94, 97.69]

Radius of gyration: 28.68 Å; chains: 1; bounding box: 58×86×59 Å